Protein AF-A0AA41QE76-F1 (afdb_monomer_lite)

Sequence (318 aa):
MASESDVLPNVSSLPAWLVPSVYLNWTDDWLRESVAIATRSPEHRLPGGPDGPQRGDVVVTVVAAEPGIVAAVELMGASQGEAWVSDELFGPDRPVVWDTLFSGAAAYSRSSGWLPQEHARLVLDGIANQFKHGASGTIEPGECEESALSPNLHALRLLSHRLIAGWDLRREERCATCERFVDVSTLRVHDDGARRAALEGITERNLQQLISDTYLVCDPCHELLHPHAVAAQRARMRPQCPACGARGNTKRIVWGMNVGDVPLEPDVVYGGFDVPVPTPEWYCPECHANFATGAVASRALGDRPADLGAEAAWSAEL

Foldseek 3Di:
DDDDDPPDDQLVPDPLVLQAWEWEAEDPPQLQCLLCQLAVHPSNAADDDDQGDDQQHWYFYWGFDPQTKGAFIWGFHDDDPRGTDTDTSDHLQAIEGQCQLDPPSCVCPPHTGIDDSVVSVSNSVSVSVCVVPGYWDKDQQDAQPPDAGGSRLLSLQSRNVCVPPVDGDHCWAQAPPPRDTDGSSPWGKDFQCRVVCVVVVHRIDGSVNSNLRMFTAGPVPRHTRDAHPPLQVVLQPDDQDPPPRDGSQKAFEAEQDDPPPDPDDPRHDYDYNDADPVGFGIAHPVPRDGHHDDDDDDDDPDDDDPDPDDDDDDDDDD

Secondary structure (DSSP, 8-state):
-PPPP--PPPGGGS-TT-PPPEEEEE-S-HHHHHHHHHTT-TT-----STTS--TT-EEEEEESSSSPEEEEEEEEEEEETTEEEEEEEE-TTS-EEGGGSSTTGGGGTT--EEPPHHHHHHHHHHHHHHHHH----EE----TTTSPPPHHHHHHHHHTHHHHHSSPPPSEEEPTTT--EEEGGG-EEEETTHHHHHHHT---EEHHHHHHHEEEE-TTT--BSS--SHHHHHHHTSPPPTTT---S--EEEE-S--TTSS---TTEEE--SS--SSPP-EE-TTT--EE----------PPPPP------------

Radius of gyration: 29.04 Å; chains: 1; bounding box: 97×72×78 Å

Structure (mmCIF, N/CA/C/O backbone):
data_AF-A0AA41QE76-F1
#
_entry.id   AF-A0AA41QE76-F1
#
loop_
_atom_site.group_PDB
_atom_site.id
_atom_site.type_symbol
_atom_site.label_atom_id
_atom_site.label_alt_id
_atom_site.label_comp_id
_atom_site.label_asym_id
_atom_site.label_entity_id
_atom_site.label_seq_id
_atom_site.pdbx_PDB_ins_code
_atom_site.Cartn_x
_atom_site.Cartn_y
_atom_site.Cartn_z
_atom_site.occupancy
_atom_site.B_iso_or_equiv
_atom_site.auth_seq_id
_atom_site.auth_comp_id
_atom_site.auth_asym_id
_atom_site.auth_atom_id
_atom_site.pdbx_PDB_model_num
ATOM 1 N N . MET A 1 1 ? 14.104 -40.176 -3.796 1.00 32.31 1 MET A N 1
ATOM 2 C CA . MET A 1 1 ? 14.897 -39.242 -4.618 1.00 32.31 1 MET A CA 1
ATOM 3 C C . MET A 1 1 ? 13.975 -38.087 -4.953 1.00 32.31 1 MET A C 1
ATOM 5 O O . MET A 1 1 ? 13.103 -38.256 -5.790 1.00 32.31 1 MET A O 1
ATOM 9 N N . ALA A 1 2 ? 14.056 -37.010 -4.174 1.00 28.02 2 ALA A N 1
ATOM 10 C CA . ALA A 1 2 ? 13.274 -35.795 -4.384 1.00 28.02 2 ALA A CA 1
ATOM 11 C C . ALA A 1 2 ? 14.116 -34.847 -5.245 1.00 28.02 2 ALA A C 1
ATOM 13 O O . ALA A 1 2 ? 15.305 -34.691 -4.970 1.00 28.02 2 ALA A O 1
ATOM 14 N N . SER A 1 3 ? 13.523 -34.308 -6.3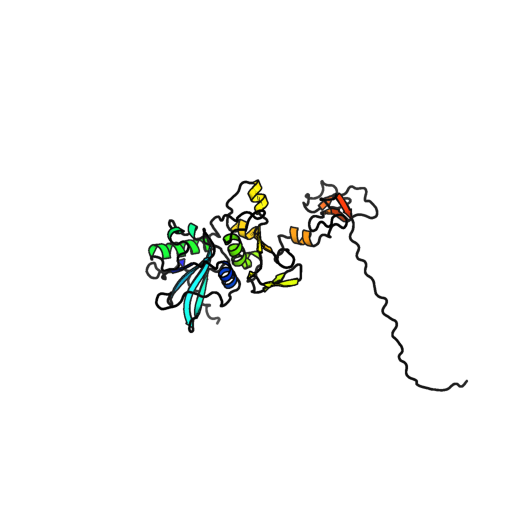09 1.00 36.88 3 SER A N 1
ATOM 15 C CA . SER A 1 3 ? 14.163 -33.352 -7.211 1.00 36.88 3 SER A CA 1
ATOM 16 C C . SER A 1 3 ? 14.397 -32.035 -6.484 1.00 36.88 3 SER A C 1
ATOM 18 O O . SER A 1 3 ? 13.476 -31.511 -5.855 1.00 36.88 3 SER A O 1
ATOM 20 N N . GLU A 1 4 ? 15.626 -31.532 -6.579 1.00 33.25 4 GLU A N 1
ATOM 21 C CA . GLU A 1 4 ? 16.010 -30.188 -6.165 1.00 33.25 4 GLU A CA 1
ATOM 22 C C . GLU A 1 4 ? 15.038 -29.177 -6.774 1.00 33.25 4 GLU A C 1
ATOM 24 O O . GLU A 1 4 ? 14.875 -29.079 -7.987 1.00 33.25 4 GLU A O 1
ATOM 29 N N . SER A 1 5 ? 14.331 -28.495 -5.884 1.00 37.03 5 SER A N 1
ATOM 30 C CA . SER A 1 5 ? 13.498 -27.340 -6.161 1.00 37.03 5 SER A CA 1
ATOM 31 C C . SER A 1 5 ? 14.320 -26.258 -6.854 1.00 37.03 5 SER A C 1
ATOM 33 O O . SER A 1 5 ? 15.384 -25.898 -6.346 1.00 37.03 5 SER A O 1
ATOM 35 N N . ASP A 1 6 ? 13.780 -25.724 -7.950 1.00 36.44 6 ASP A N 1
ATOM 36 C CA . ASP A 1 6 ? 14.155 -24.456 -8.574 1.00 36.44 6 ASP A CA 1
ATOM 37 C C . ASP A 1 6 ? 14.201 -23.341 -7.518 1.00 36.44 6 ASP A C 1
ATOM 39 O O . ASP A 1 6 ? 13.208 -22.683 -7.213 1.00 36.44 6 ASP A O 1
ATOM 43 N N . VAL A 1 7 ? 15.369 -23.151 -6.908 1.00 38.97 7 VAL A N 1
ATOM 44 C CA . VAL A 1 7 ? 15.684 -21.959 -6.126 1.00 38.97 7 VAL A CA 1
ATOM 45 C C . VAL A 1 7 ? 16.318 -20.990 -7.110 1.00 38.97 7 VAL A C 1
ATOM 47 O O . VAL A 1 7 ? 17.490 -21.130 -7.462 1.00 38.97 7 VAL A O 1
ATOM 50 N N . LEU A 1 8 ? 15.526 -20.032 -7.592 1.00 43.22 8 LEU A N 1
ATOM 51 C CA . LEU A 1 8 ? 16.036 -18.932 -8.406 1.00 43.22 8 LEU A CA 1
ATOM 52 C C . LEU A 1 8 ? 17.167 -18.212 -7.642 1.00 43.22 8 LEU A C 1
ATOM 54 O O . LEU A 1 8 ? 17.063 -18.016 -6.424 1.00 43.22 8 LEU A O 1
ATOM 58 N N . PRO A 1 9 ? 18.270 -17.837 -8.315 1.00 39.88 9 PRO A N 1
ATOM 59 C CA . PRO A 1 9 ? 19.395 -17.195 -7.654 1.00 39.88 9 PRO A CA 1
ATOM 60 C C . PRO A 1 9 ? 18.989 -15.834 -7.078 1.00 39.88 9 PRO A C 1
ATOM 62 O O . PRO A 1 9 ? 18.280 -15.050 -7.703 1.00 39.88 9 PRO A O 1
ATOM 65 N N . ASN A 1 10 ? 19.487 -15.540 -5.877 1.00 43.78 10 ASN A N 1
ATOM 66 C CA . ASN A 1 10 ? 19.341 -14.243 -5.221 1.00 43.78 10 ASN A CA 1
ATOM 67 C C . ASN A 1 10 ? 19.890 -13.134 -6.145 1.00 43.78 10 ASN A C 1
ATOM 69 O O . ASN A 1 10 ? 21.028 -13.242 -6.599 1.00 43.78 10 ASN A O 1
ATOM 73 N N . VAL A 1 11 ? 19.119 -12.070 -6.406 1.00 47.09 11 VAL A N 1
ATOM 74 C CA . VAL A 1 11 ? 19.470 -10.955 -7.320 1.00 47.09 11 VAL A CA 1
ATOM 75 C C . VAL A 1 11 ? 20.848 -10.345 -7.008 1.00 47.09 11 VAL A C 1
ATOM 77 O O . VAL A 1 11 ? 21.570 -9.932 -7.911 1.00 47.09 11 VAL A O 1
ATOM 80 N N . SER A 1 12 ? 21.289 -10.413 -5.747 1.00 45.62 12 SER A N 1
ATOM 81 C CA . SER A 1 12 ? 22.632 -9.994 -5.308 1.00 45.62 12 SER A CA 1
ATOM 82 C C . SER A 1 12 ? 23.803 -10.874 -5.797 1.00 45.62 12 SER A C 1
ATOM 84 O O . SER A 1 12 ? 24.959 -10.565 -5.511 1.00 45.62 12 SER A O 1
ATOM 86 N N . SER A 1 13 ? 23.532 -11.967 -6.523 1.00 45.09 13 SER A N 1
ATOM 87 C CA . SER A 1 13 ? 24.528 -12.930 -7.027 1.00 45.09 13 SER A CA 1
ATOM 88 C C . SER A 1 13 ? 24.763 -12.877 -8.542 1.00 45.09 13 SER A C 1
ATOM 90 O O . SER A 1 13 ? 25.580 -13.642 -9.059 1.00 45.09 13 SER A O 1
ATOM 92 N N . LEU A 1 14 ? 24.101 -11.964 -9.264 1.00 46.16 14 LEU A N 1
ATOM 93 C CA . LEU A 1 14 ? 24.318 -11.800 -10.702 1.00 46.16 14 LEU A CA 1
ATOM 94 C C . LEU A 1 14 ? 25.676 -11.119 -10.978 1.00 46.16 14 LEU A C 1
ATOM 96 O O . LEU A 1 14 ? 25.992 -10.093 -10.367 1.00 46.16 14 LEU A O 1
ATOM 100 N N . PRO A 1 15 ? 26.512 -11.657 -11.891 1.00 42.06 15 PRO A N 1
ATOM 101 C CA . PRO A 1 15 ? 27.754 -11.005 -12.297 1.00 42.06 15 PRO A CA 1
ATOM 102 C C . PRO A 1 15 ? 27.491 -9.589 -12.827 1.00 42.06 15 PRO A C 1
ATOM 104 O O . PRO A 1 15 ? 26.515 -9.359 -13.530 1.00 42.06 15 PRO A O 1
ATOM 107 N N . ALA A 1 16 ? 28.405 -8.648 -12.578 1.00 42.66 16 ALA A N 1
ATOM 108 C CA . ALA A 1 16 ? 28.254 -7.232 -12.947 1.00 42.66 16 ALA A CA 1
ATOM 109 C C . ALA A 1 16 ? 28.055 -6.940 -14.457 1.00 42.66 16 ALA A C 1
ATOM 111 O O . ALA A 1 16 ? 27.725 -5.814 -14.812 1.00 42.66 16 ALA A O 1
ATOM 112 N N . TRP A 1 17 ? 28.262 -7.923 -15.340 1.00 47.34 17 TRP A N 1
ATOM 113 C CA . TRP A 1 17 ? 28.027 -7.840 -16.791 1.00 47.34 17 TRP A CA 1
ATOM 114 C C . TRP A 1 17 ? 26.715 -8.513 -17.242 1.00 47.34 17 TRP A C 1
ATOM 116 O O . TRP A 1 17 ? 26.402 -8.510 -18.427 1.00 47.34 17 TRP A O 1
ATOM 126 N N . LEU A 1 18 ? 25.955 -9.075 -16.298 1.00 56.00 18 LEU A N 1
ATOM 127 C CA . LEU A 1 18 ? 24.679 -9.775 -16.477 1.00 56.00 18 LEU A CA 1
ATOM 128 C C . LEU A 1 18 ? 23.583 -9.076 -15.650 1.00 56.00 18 LEU A C 1
ATOM 130 O O . LEU A 1 18 ? 22.703 -9.720 -15.084 1.00 56.00 18 LEU A O 1
ATOM 134 N N . VAL A 1 19 ? 23.688 -7.749 -15.520 1.00 58.38 19 VAL A N 1
ATOM 135 C CA . VAL A 1 19 ? 22.657 -6.933 -14.872 1.00 58.38 19 VAL A CA 1
ATOM 136 C C . VAL A 1 19 ? 21.467 -6.884 -15.829 1.00 58.38 19 VAL A C 1
ATOM 138 O O . VAL A 1 19 ? 21.648 -6.404 -16.951 1.00 58.38 19 VAL A O 1
ATOM 141 N N . PRO A 1 20 ? 20.287 -7.387 -15.436 1.00 71.06 20 PRO A N 1
ATOM 142 C CA . PRO A 1 20 ? 19.105 -7.277 -16.272 1.00 71.06 20 PRO A CA 1
ATOM 143 C C . PRO A 1 20 ? 18.775 -5.798 -16.490 1.00 71.06 20 PRO A C 1
ATOM 145 O O . PRO A 1 20 ? 18.939 -4.975 -15.583 1.00 71.06 20 PRO A O 1
ATOM 148 N N . SER A 1 21 ? 18.337 -5.451 -17.699 1.00 87.50 21 SER A N 1
ATOM 149 C CA . SER A 1 21 ? 17.860 -4.100 -17.983 1.00 87.50 21 SER A CA 1
ATOM 150 C C . SER A 1 21 ? 16.638 -3.839 -17.106 1.00 87.50 21 SER A C 1
ATOM 152 O O . SER A 1 21 ? 15.763 -4.699 -16.996 1.00 87.50 21 SER A O 1
ATOM 154 N N . VAL A 1 22 ? 16.575 -2.672 -16.464 1.00 90.69 22 VAL A N 1
ATOM 155 C CA . VAL A 1 22 ? 15.441 -2.314 -15.606 1.00 90.69 22 VAL A CA 1
ATOM 156 C C . VAL A 1 22 ? 14.530 -1.355 -16.352 1.00 90.69 22 VAL A C 1
ATOM 158 O O . VAL A 1 22 ? 14.944 -0.255 -16.727 1.00 90.69 22 VAL A O 1
ATOM 161 N N . TYR A 1 23 ? 13.284 -1.772 -16.535 1.00 92.62 23 TYR A N 1
ATOM 162 C CA . TYR A 1 23 ? 12.203 -0.925 -17.004 1.00 92.62 23 TYR A CA 1
ATOM 163 C C . TYR A 1 23 ? 11.403 -0.418 -15.804 1.00 92.62 23 TYR A C 1
ATOM 165 O O . TYR A 1 23 ? 10.866 -1.198 -15.016 1.00 92.62 23 TYR A O 1
ATOM 173 N N . LEU A 1 24 ? 11.313 0.900 -15.670 1.00 92.19 24 LEU A N 1
ATOM 174 C CA . LEU A 1 24 ? 10.452 1.549 -14.694 1.00 92.19 24 LEU A CA 1
ATOM 175 C C . LEU A 1 24 ? 9.032 1.625 -15.257 1.00 92.19 24 LEU A C 1
ATOM 177 O O . LEU A 1 24 ? 8.813 2.230 -16.306 1.00 92.19 24 LEU A O 1
ATOM 181 N N . ASN A 1 25 ? 8.077 1.019 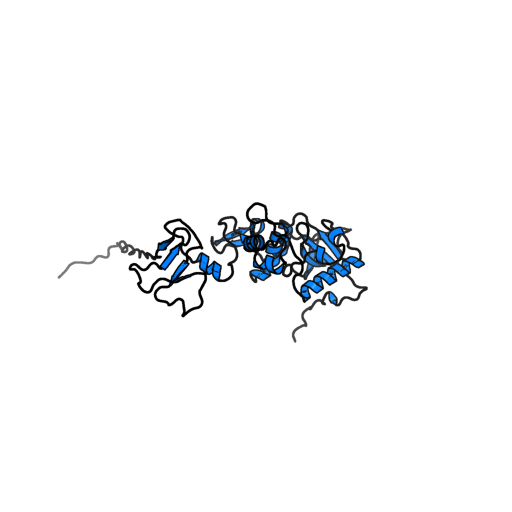-14.558 1.00 92.06 25 ASN A N 1
ATOM 182 C CA . ASN A 1 25 ? 6.653 1.113 -14.852 1.00 92.06 25 ASN A CA 1
ATOM 183 C C . ASN A 1 25 ? 5.983 1.996 -13.792 1.00 92.06 25 ASN A C 1
ATOM 185 O O . ASN A 1 25 ? 5.586 1.517 -12.730 1.00 92.06 25 ASN A O 1
ATOM 189 N N . TRP A 1 26 ? 5.900 3.298 -14.057 1.00 91.31 26 TRP A N 1
ATOM 190 C CA . TRP A 1 26 ? 5.195 4.236 -13.190 1.00 91.31 26 TRP A CA 1
ATOM 191 C C . TRP A 1 26 ? 3.727 4.325 -13.596 1.00 91.31 26 TRP A C 1
ATOM 193 O O . TRP A 1 26 ? 3.413 4.583 -14.759 1.00 91.31 26 TRP A O 1
ATOM 203 N N . THR A 1 27 ? 2.822 4.152 -12.636 1.00 88.94 27 THR A N 1
ATOM 204 C CA . THR A 1 27 ? 1.379 4.272 -12.876 1.00 88.94 27 THR A CA 1
ATOM 205 C C . THR A 1 27 ? 0.771 5.443 -12.114 1.00 88.94 27 THR A C 1
ATOM 207 O O . THR A 1 27 ? 1.018 5.633 -10.922 1.00 88.94 27 THR A O 1
ATOM 210 N N . ASP A 1 28 ? -0.072 6.208 -12.806 1.00 84.38 28 ASP A N 1
ATOM 211 C CA . ASP A 1 28 ? -0.902 7.244 -12.186 1.00 84.38 28 ASP A CA 1
ATOM 212 C C . ASP A 1 28 ? -2.183 6.652 -11.567 1.00 84.38 28 ASP A C 1
ATOM 214 O O . ASP A 1 28 ? -2.723 7.198 -10.602 1.00 84.38 28 ASP A O 1
ATOM 218 N N . ASP A 1 29 ? -2.654 5.503 -12.074 1.00 90.19 29 ASP A N 1
ATOM 219 C CA . ASP A 1 29 ? -3.797 4.761 -11.522 1.00 90.19 29 ASP A CA 1
ATOM 220 C C . ASP A 1 29 ? -3.332 3.854 -10.375 1.00 90.19 29 ASP A C 1
ATOM 222 O O . ASP A 1 29 ? -3.371 2.621 -10.425 1.00 90.19 29 ASP A O 1
ATOM 226 N N . TRP A 1 30 ? -2.827 4.506 -9.329 1.00 90.25 30 TRP A N 1
ATOM 227 C CA . TRP A 1 30 ? -2.215 3.843 -8.185 1.00 90.25 30 TRP A CA 1
ATOM 228 C C . TRP A 1 30 ? -3.173 2.881 -7.486 1.00 90.25 30 TRP A C 1
ATOM 230 O O . TRP A 1 30 ? -2.727 1.848 -6.992 1.00 90.25 30 TRP A O 1
ATOM 240 N N . LEU A 1 31 ? -4.471 3.200 -7.430 1.00 91.50 31 LEU A N 1
ATOM 241 C CA . LEU A 1 31 ? -5.452 2.391 -6.709 1.00 91.50 31 LEU A CA 1
ATOM 242 C C . LEU A 1 31 ? -5.701 1.089 -7.453 1.00 91.50 31 LEU A C 1
ATOM 244 O O . LEU A 1 31 ? -5.581 0.017 -6.861 1.00 91.50 31 LEU A O 1
ATOM 248 N N . ARG A 1 32 ? -6.002 1.173 -8.753 1.00 91.94 32 ARG A N 1
ATOM 249 C CA . ARG A 1 32 ? -6.218 -0.015 -9.574 1.00 91.94 32 ARG A CA 1
ATOM 250 C C . ARG A 1 32 ? -4.991 -0.911 -9.570 1.00 91.94 32 ARG A C 1
ATOM 252 O O . ARG A 1 32 ? -5.136 -2.115 -9.381 1.00 91.94 32 ARG A O 1
ATOM 259 N N . GLU A 1 33 ? -3.806 -0.329 -9.729 1.00 91.62 33 GLU A N 1
ATOM 260 C CA . GLU A 1 33 ? -2.572 -1.104 -9.779 1.00 91.62 33 GLU A CA 1
ATOM 261 C C . GLU A 1 33 ? -2.242 -1.743 -8.428 1.00 91.62 33 GLU A C 1
ATOM 263 O O . GLU A 1 33 ? -1.944 -2.933 -8.369 1.00 91.62 33 GLU A O 1
ATOM 268 N N . SER A 1 34 ? -2.378 -0.997 -7.324 1.00 91.38 34 SER A N 1
ATOM 269 C CA . SER A 1 34 ? -2.150 -1.535 -5.976 1.00 91.38 34 SER A CA 1
ATOM 270 C C . SER A 1 34 ? -3.108 -2.681 -5.667 1.00 91.38 34 SER A C 1
ATOM 272 O O . SER A 1 34 ? -2.688 -3.700 -5.127 1.00 91.38 34 SER A O 1
ATOM 274 N N . VAL A 1 35 ? -4.388 -2.546 -6.037 1.00 91.56 35 VAL A N 1
ATOM 275 C CA . VAL A 1 35 ? -5.377 -3.624 -5.897 1.00 91.56 35 VAL A CA 1
ATOM 276 C C . VAL A 1 35 ? -5.007 -4.806 -6.783 1.00 91.56 35 VAL A C 1
ATOM 278 O O . VAL A 1 35 ? -5.057 -5.945 -6.323 1.00 91.56 35 VAL A O 1
ATOM 281 N N . ALA A 1 36 ? -4.631 -4.575 -8.040 1.00 90.81 36 ALA A N 1
ATOM 282 C CA . ALA A 1 36 ? -4.303 -5.651 -8.961 1.00 90.81 36 ALA A CA 1
ATOM 283 C C . ALA A 1 36 ? -3.086 -6.458 -8.491 1.00 90.81 36 ALA A C 1
ATOM 285 O O . ALA A 1 36 ? -3.163 -7.684 -8.449 1.00 90.81 36 ALA A O 1
ATOM 286 N N . ILE A 1 37 ? -2.027 -5.783 -8.041 1.00 89.50 37 ILE A N 1
ATOM 287 C CA . ILE A 1 37 ? -0.826 -6.411 -7.480 1.00 89.50 37 ILE A CA 1
ATOM 288 C C . ILE A 1 37 ? -1.159 -7.139 -6.171 1.00 89.50 37 ILE A C 1
ATOM 290 O O . ILE A 1 37 ? -0.911 -8.338 -6.053 1.00 89.50 37 ILE A O 1
ATOM 294 N N . ALA A 1 38 ? -1.799 -6.463 -5.208 1.00 88.69 38 ALA A N 1
ATOM 295 C CA . ALA A 1 38 ? -2.110 -7.051 -3.901 1.00 88.69 38 ALA A CA 1
ATOM 296 C C . ALA A 1 38 ? -3.053 -8.264 -3.992 1.00 88.69 38 ALA A C 1
ATOM 298 O O . ALA A 1 38 ? -2.975 -9.170 -3.162 1.00 88.69 38 ALA A O 1
ATOM 299 N N . THR A 1 39 ? -3.928 -8.294 -5.004 1.00 88.00 39 THR A N 1
ATOM 300 C CA . THR A 1 39 ? -4.862 -9.405 -5.260 1.00 88.00 39 THR A CA 1
ATOM 301 C C . THR A 1 39 ? -4.354 -10.426 -6.276 1.00 88.00 39 THR A C 1
ATOM 303 O O . THR A 1 39 ? -5.068 -11.387 -6.568 1.00 88.00 39 THR A O 1
ATOM 306 N N . ARG A 1 40 ? -3.138 -10.240 -6.814 1.00 84.69 40 ARG A N 1
ATOM 307 C CA . ARG A 1 40 ? -2.548 -11.071 -7.881 1.00 84.69 40 ARG A CA 1
ATOM 308 C C . ARG A 1 40 ? -3.491 -11.229 -9.081 1.00 84.69 40 ARG A C 1
ATOM 310 O O . ARG A 1 40 ? -3.653 -12.310 -9.646 1.00 84.69 40 ARG A O 1
ATOM 317 N N . SER A 1 41 ? -4.176 -10.141 -9.420 1.00 84.00 41 SER A N 1
ATOM 318 C CA . SER A 1 41 ? -5.175 -10.083 -10.480 1.00 84.00 41 SER A CA 1
ATOM 319 C C . SER A 1 41 ? -4.511 -9.933 -11.853 1.00 84.00 41 SER A C 1
ATOM 321 O O . SER A 1 41 ? -3.567 -9.155 -11.985 1.00 84.00 41 SER A O 1
ATOM 323 N N . PRO A 1 42 ? -5.059 -10.554 -12.917 1.00 80.06 42 PRO A N 1
ATOM 324 C CA . PRO A 1 42 ? -4.596 -10.357 -14.298 1.00 80.06 42 PRO A CA 1
ATOM 325 C C . PRO A 1 42 ? -4.830 -8.932 -14.835 1.00 80.06 42 PRO A C 1
ATOM 327 O O . PRO A 1 42 ? -4.502 -8.624 -15.981 1.00 80.06 42 PRO A O 1
ATOM 330 N N . GLU A 1 43 ? -5.457 -8.059 -14.046 1.00 84.06 43 GLU A N 1
ATOM 331 C CA . GLU A 1 43 ? -5.544 -6.632 -14.348 1.00 84.06 43 GLU A CA 1
ATOM 332 C C . GLU A 1 43 ? -4.210 -5.906 -14.197 1.00 84.06 43 GLU A C 1
ATOM 334 O O . GLU A 1 43 ? -4.055 -4.858 -14.823 1.00 84.06 43 GLU A O 1
ATOM 339 N N . HIS A 1 44 ? -3.273 -6.460 -13.418 1.00 87.06 44 HIS A N 1
ATOM 340 C CA . HIS A 1 44 ? -1.901 -5.982 -13.382 1.00 87.06 44 HIS A CA 1
ATOM 341 C C . HIS A 1 44 ? -1.272 -6.328 -14.728 1.00 87.06 44 HIS A C 1
ATOM 343 O O . HIS A 1 44 ? -1.077 -7.499 -15.064 1.00 87.06 44 HIS A O 1
ATOM 349 N N . ARG A 1 45 ? -1.057 -5.305 -15.554 1.00 79.00 45 ARG A N 1
ATOM 350 C CA . ARG A 1 45 ? -0.556 -5.478 -16.914 1.00 79.00 45 ARG A CA 1
ATOM 351 C C . ARG A 1 45 ? 0.815 -4.858 -17.019 1.00 79.00 45 ARG A C 1
ATOM 353 O O . ARG A 1 45 ? 0.959 -3.640 -17.012 1.00 79.00 45 ARG A O 1
ATOM 360 N N . LEU A 1 46 ? 1.801 -5.723 -17.193 1.00 83.12 46 LEU A N 1
ATOM 361 C CA . LEU A 1 46 ? 3.154 -5.308 -17.504 1.00 83.12 46 LEU A CA 1
ATOM 362 C C . LEU A 1 46 ? 3.208 -4.650 -18.890 1.00 83.12 46 LEU A C 1
ATOM 364 O O . LEU A 1 46 ? 2.481 -5.069 -19.800 1.00 83.12 46 LEU A O 1
ATOM 368 N N . PRO A 1 47 ? 4.062 -3.630 -19.067 1.00 81.19 47 PRO A N 1
ATOM 369 C CA . PRO A 1 47 ? 4.208 -2.954 -20.343 1.00 81.19 47 PRO A CA 1
ATOM 370 C C . PRO A 1 47 ? 4.630 -3.945 -21.436 1.00 81.19 47 PRO A C 1
ATOM 372 O O . PRO A 1 47 ? 5.424 -4.862 -21.222 1.00 81.19 47 PRO A O 1
ATOM 375 N N . GLY A 1 48 ? 4.068 -3.761 -22.628 1.00 74.38 48 GLY A N 1
ATOM 376 C CA . GLY A 1 48 ? 4.337 -4.587 -23.802 1.00 74.38 48 GLY A CA 1
ATOM 377 C C . GLY A 1 48 ? 4.596 -3.738 -25.042 1.00 74.38 48 GLY A C 1
ATOM 378 O O . GLY A 1 48 ? 4.520 -2.511 -25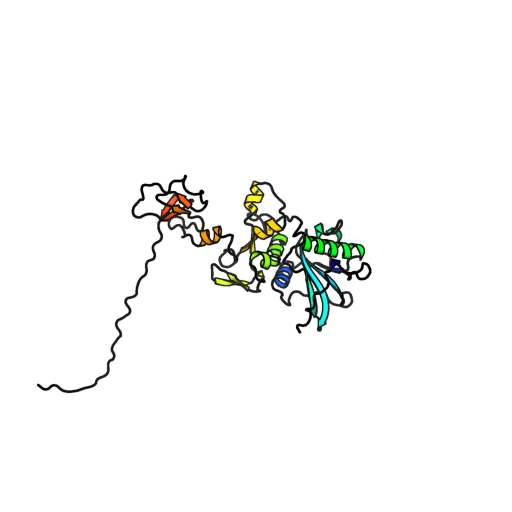.003 1.00 74.38 48 GLY A O 1
ATOM 379 N N . GLY A 1 49 ? 4.884 -4.403 -26.160 1.00 76.06 49 GLY A N 1
ATOM 380 C CA . GLY A 1 49 ? 5.163 -3.753 -27.441 1.00 76.06 49 GLY A CA 1
ATOM 381 C C . GLY A 1 49 ? 6.645 -3.780 -27.837 1.00 76.06 49 GLY A C 1
ATOM 382 O O . GLY A 1 49 ? 7.472 -4.317 -27.103 1.00 76.06 49 GLY A O 1
ATOM 383 N N . PRO A 1 50 ? 6.982 -3.239 -29.021 1.00 73.44 50 PRO A N 1
ATOM 384 C CA . PRO A 1 50 ? 8.316 -3.364 -29.617 1.00 73.44 50 PRO A CA 1
ATOM 385 C C . PRO A 1 50 ? 9.426 -2.665 -28.817 1.00 73.44 50 PRO A C 1
ATOM 387 O O . PRO A 1 50 ? 10.557 -3.141 -28.830 1.00 73.44 50 PRO A O 1
ATOM 390 N N . ASP A 1 51 ? 9.089 -1.591 -28.098 1.00 78.19 51 ASP A N 1
ATOM 391 C CA . ASP A 1 51 ? 10.021 -0.818 -27.261 1.00 78.19 51 ASP A CA 1
ATOM 392 C C . ASP A 1 51 ? 9.889 -1.148 -25.757 1.00 78.19 51 ASP A C 1
ATOM 394 O O . ASP A 1 51 ? 10.518 -0.508 -24.908 1.00 78.19 51 ASP A O 1
ATOM 398 N N . GLY A 1 52 ? 9.033 -2.121 -25.425 1.00 82.06 52 GLY A N 1
ATOM 399 C CA . GLY A 1 52 ? 8.773 -2.563 -24.059 1.00 82.06 52 GLY A CA 1
ATOM 400 C C . GLY A 1 52 ? 9.802 -3.578 -23.545 1.00 82.06 52 GLY A C 1
ATOM 401 O O . GLY A 1 52 ? 10.709 -3.976 -24.282 1.00 82.06 52 GLY A O 1
ATOM 402 N N . PRO A 1 53 ? 9.655 -4.015 -22.282 1.00 85.75 53 PRO A N 1
ATOM 403 C CA . PRO A 1 53 ? 10.496 -5.049 -21.688 1.00 85.75 53 PRO A CA 1
ATOM 404 C C . PRO A 1 53 ? 10.551 -6.317 -22.539 1.00 85.75 53 PRO A C 1
ATOM 406 O O . PRO A 1 53 ? 9.558 -6.689 -23.162 1.00 85.75 53 PRO A O 1
ATOM 409 N N . GLN A 1 54 ? 11.691 -7.001 -22.542 1.00 83.75 54 GLN A N 1
ATOM 410 C CA . GLN A 1 54 ? 11.871 -8.302 -23.173 1.00 83.75 54 GLN A CA 1
ATOM 411 C C . GLN A 1 54 ? 12.125 -9.381 -22.121 1.00 83.75 54 GLN A C 1
ATOM 413 O O . GLN A 1 54 ? 12.324 -9.117 -20.938 1.00 83.75 54 GLN A O 1
ATOM 418 N N . ARG A 1 55 ? 12.123 -10.642 -22.561 1.00 82.75 55 ARG A N 1
ATOM 419 C CA . ARG A 1 55 ? 12.465 -11.771 -21.696 1.00 82.75 55 ARG A CA 1
ATOM 420 C C . ARG A 1 55 ? 13.854 -11.570 -21.080 1.00 82.75 55 ARG A C 1
ATOM 422 O O . ARG A 1 55 ? 14.830 -11.411 -21.807 1.00 82.75 55 ARG A O 1
ATOM 429 N N . GLY A 1 56 ? 13.936 -11.702 -19.761 1.00 78.69 56 GLY A N 1
ATOM 430 C CA . GLY A 1 56 ? 15.156 -11.526 -18.973 1.00 78.69 56 GLY A CA 1
ATOM 431 C C . GLY A 1 56 ? 15.356 -10.112 -18.427 1.00 78.69 56 GLY A C 1
ATOM 432 O O . GLY A 1 56 ? 16.241 -9.931 -17.593 1.00 78.69 56 GLY A O 1
ATOM 433 N N . ASP A 1 57 ? 14.541 -9.141 -18.842 1.00 86.81 57 ASP A N 1
ATOM 434 C CA . ASP A 1 57 ? 14.533 -7.811 -18.238 1.00 86.81 57 ASP A CA 1
ATOM 435 C C . ASP A 1 57 ? 13.772 -7.818 -16.909 1.00 86.81 57 ASP A C 1
ATOM 437 O O . ASP A 1 57 ? 13.006 -8.737 -16.612 1.00 86.81 57 ASP A O 1
ATOM 441 N N . VAL A 1 58 ? 13.993 -6.789 -16.096 1.00 88.62 58 VAL A N 1
ATOM 442 C CA . VAL A 1 58 ? 13.278 -6.585 -14.836 1.00 88.62 58 VAL A CA 1
ATOM 443 C C . VAL A 1 58 ? 12.347 -5.394 -14.974 1.00 88.62 58 VAL A C 1
ATOM 445 O O . VAL A 1 58 ? 12.769 -4.315 -15.388 1.00 88.62 58 VAL A O 1
ATOM 448 N N . VAL A 1 59 ? 11.089 -5.572 -14.585 1.00 91.12 59 VAL A N 1
ATOM 449 C CA . VAL A 1 59 ? 10.134 -4.472 -14.450 1.00 91.12 59 VAL A CA 1
ATOM 450 C C . VAL A 1 59 ? 10.004 -4.112 -12.981 1.00 91.12 59 VAL A C 1
ATOM 452 O O . VAL A 1 59 ? 9.778 -4.973 -12.134 1.00 91.12 59 VAL A O 1
ATOM 455 N N . VAL A 1 60 ? 10.158 -2.825 -12.683 1.00 91.19 60 VAL A N 1
ATOM 456 C CA . VAL A 1 60 ? 9.883 -2.258 -11.363 1.00 91.19 60 VAL A CA 1
ATOM 457 C C . VAL A 1 60 ? 8.627 -1.413 -11.485 1.00 91.19 60 VAL A C 1
ATOM 459 O O . VAL A 1 60 ? 8.651 -0.356 -12.117 1.00 91.19 60 VAL A O 1
ATOM 462 N N . THR A 1 61 ? 7.532 -1.882 -10.892 1.00 92.31 61 THR A N 1
ATOM 463 C CA . THR A 1 61 ? 6.267 -1.147 -10.873 1.00 92.31 61 THR A CA 1
ATOM 464 C C . THR A 1 61 ? 6.225 -0.237 -9.655 1.00 92.31 61 THR A C 1
ATOM 466 O O . THR A 1 61 ? 6.325 -0.699 -8.515 1.00 92.31 61 THR A O 1
ATOM 469 N N . VAL A 1 62 ? 6.074 1.064 -9.898 1.00 91.75 62 VAL A N 1
ATOM 470 C CA . VAL A 1 62 ? 5.980 2.097 -8.863 1.00 91.75 62 VAL A CA 1
ATOM 471 C C . VAL A 1 62 ? 4.592 2.716 -8.912 1.00 91.75 62 VAL A C 1
ATOM 473 O O . VAL A 1 62 ? 4.126 3.154 -9.965 1.00 91.75 62 VAL A O 1
ATOM 476 N N . VAL A 1 63 ? 3.927 2.729 -7.761 1.00 90.94 63 VAL A N 1
ATOM 477 C CA . VAL A 1 63 ? 2.578 3.266 -7.588 1.00 90.94 63 VAL A CA 1
ATOM 478 C C . VAL A 1 63 ? 2.600 4.530 -6.737 1.00 90.94 63 VAL A C 1
ATOM 480 O O . VAL A 1 63 ? 3.515 4.757 -5.939 1.00 90.94 63 VAL A O 1
ATOM 483 N N . ALA A 1 64 ? 1.500 5.270 -6.845 1.00 76.38 64 ALA A N 1
ATOM 484 C CA . ALA A 1 64 ? 1.138 6.405 -6.006 1.00 76.38 64 ALA A CA 1
ATOM 485 C C . ALA A 1 64 ? 1.962 7.684 -6.264 1.00 76.38 64 ALA A C 1
ATOM 487 O O . ALA A 1 64 ? 2.693 7.799 -7.249 1.00 76.38 64 ALA A O 1
ATOM 488 N N . ALA A 1 65 ? 1.698 8.707 -5.451 1.00 70.31 65 ALA A N 1
ATOM 489 C CA . ALA A 1 65 ? 2.241 10.053 -5.598 1.00 70.31 65 ALA A CA 1
ATOM 490 C C . ALA A 1 65 ? 3.655 10.155 -4.999 1.00 70.31 65 ALA A C 1
ATOM 492 O O . ALA A 1 65 ? 4.206 9.180 -4.505 1.00 70.31 65 ALA A O 1
ATOM 493 N N . GLU A 1 66 ? 4.261 11.342 -5.035 1.00 75.62 66 GLU A N 1
ATOM 494 C CA . GLU A 1 66 ? 5.595 11.562 -4.466 1.00 75.62 66 GLU A CA 1
ATOM 495 C C . GLU A 1 66 ? 5.546 11.528 -2.923 1.00 75.62 66 GLU A C 1
ATOM 497 O O . GLU A 1 66 ? 4.728 12.244 -2.342 1.00 75.62 66 GLU A O 1
ATOM 502 N N . PRO A 1 67 ? 6.387 10.714 -2.250 1.00 83.94 67 PRO A N 1
ATOM 503 C CA . PRO A 1 67 ? 7.385 9.804 -2.824 1.00 83.94 67 PRO A CA 1
ATOM 504 C C . PRO A 1 67 ? 6.771 8.470 -3.299 1.00 83.94 67 PRO A C 1
ATOM 506 O O . PRO A 1 67 ? 5.958 7.874 -2.595 1.00 83.94 67 PRO A O 1
ATOM 509 N N . GLY A 1 68 ? 7.169 7.970 -4.475 1.00 87.94 68 GLY A N 1
ATOM 510 C CA . GLY A 1 68 ? 6.579 6.749 -5.054 1.00 87.94 68 GLY A CA 1
ATOM 511 C C . GLY A 1 68 ? 6.838 5.487 -4.218 1.00 87.94 68 GLY A C 1
ATOM 512 O O . GLY A 1 68 ? 7.860 5.385 -3.535 1.00 87.94 68 GLY A O 1
ATOM 513 N N . ILE A 1 69 ? 5.939 4.499 -4.292 1.00 89.62 69 ILE A N 1
ATOM 514 C CA . ILE A 1 69 ? 6.082 3.198 -3.615 1.00 89.62 69 ILE A CA 1
ATOM 515 C C . ILE A 1 69 ? 6.352 2.112 -4.652 1.00 89.62 69 ILE A C 1
ATOM 517 O O . ILE A 1 69 ? 5.556 1.915 -5.567 1.00 89.62 69 ILE A O 1
ATOM 521 N N . VAL A 1 70 ? 7.443 1.364 -4.492 1.00 90.19 70 VAL A N 1
ATOM 522 C CA . VAL A 1 70 ? 7.690 0.154 -5.285 1.00 90.19 70 VAL A CA 1
ATOM 523 C C . VAL A 1 70 ? 6.668 -0.905 -4.877 1.00 90.19 70 VAL A C 1
ATOM 525 O O . VAL A 1 70 ? 6.689 -1.387 -3.744 1.00 90.19 70 VAL A O 1
ATOM 528 N N . ALA A 1 71 ? 5.761 -1.236 -5.793 1.00 89.19 71 ALA A N 1
ATOM 529 C CA . ALA A 1 71 ? 4.668 -2.173 -5.561 1.00 89.19 71 ALA A CA 1
ATOM 530 C C . ALA A 1 71 ? 5.005 -3.601 -5.995 1.00 89.19 71 ALA A C 1
ATOM 532 O O . ALA A 1 71 ? 4.588 -4.547 -5.332 1.00 89.19 71 ALA A O 1
ATOM 533 N N . ALA A 1 72 ? 5.757 -3.749 -7.088 1.00 88.31 72 ALA A N 1
ATOM 534 C CA . ALA A 1 72 ? 6.166 -5.045 -7.616 1.00 88.31 72 ALA A CA 1
ATOM 535 C C . ALA A 1 72 ? 7.529 -4.954 -8.309 1.00 88.31 72 ALA A C 1
ATOM 537 O O . ALA A 1 72 ? 7.881 -3.924 -8.895 1.00 88.31 72 ALA A O 1
ATOM 538 N N . VAL A 1 73 ? 8.290 -6.047 -8.235 1.00 87.50 73 VAL A N 1
ATOM 539 C CA . VAL A 1 73 ? 9.540 -6.231 -8.977 1.00 87.50 73 VAL A CA 1
ATOM 540 C C . VAL A 1 73 ? 9.515 -7.605 -9.619 1.00 87.50 73 VAL A C 1
ATOM 542 O O . VAL A 1 73 ? 9.485 -8.627 -8.930 1.00 87.50 73 VAL A O 1
ATOM 545 N N . GLU A 1 74 ? 9.551 -7.627 -10.940 1.00 87.81 74 GLU A N 1
ATOM 546 C CA . GLU A 1 74 ? 9.215 -8.809 -11.723 1.00 87.81 74 GLU A CA 1
ATOM 547 C C . GLU A 1 74 ? 10.273 -9.091 -12.780 1.00 87.81 74 GLU A C 1
ATOM 549 O O . GLU A 1 74 ? 10.702 -8.192 -13.503 1.00 87.81 74 GLU A O 1
ATOM 554 N N . LEU A 1 75 ? 10.692 -10.354 -12.874 1.00 84.94 75 LEU A N 1
ATOM 555 C CA . LEU A 1 75 ? 11.551 -10.833 -13.949 1.00 84.94 75 LEU A CA 1
ATOM 556 C C . LEU A 1 75 ? 10.682 -11.259 -15.125 1.00 84.94 75 LEU A C 1
ATOM 558 O O . LEU A 1 75 ? 9.835 -12.147 -15.002 1.00 84.94 75 LEU A O 1
ATOM 562 N N . MET A 1 76 ? 10.924 -10.662 -16.284 1.00 83.06 76 MET A N 1
ATOM 563 C CA . MET A 1 76 ? 10.167 -10.952 -17.491 1.00 83.06 76 MET A CA 1
ATOM 564 C C . MET A 1 76 ? 10.509 -12.354 -18.007 1.00 83.06 76 MET A C 1
ATOM 566 O O . MET A 1 76 ? 11.629 -12.624 -18.450 1.00 83.06 76 MET A O 1
ATOM 570 N N . GLY A 1 77 ? 9.537 -13.262 -17.961 1.00 74.75 77 GLY A N 1
ATOM 571 C CA . GLY A 1 77 ? 9.661 -14.635 -18.435 1.00 74.75 77 GLY A CA 1
ATOM 572 C C . GLY A 1 77 ? 9.286 -14.780 -19.910 1.00 74.75 77 GLY A C 1
ATOM 573 O O . GLY A 1 77 ? 9.802 -14.085 -20.784 1.00 74.75 77 GLY A O 1
ATOM 574 N N . ALA A 1 78 ? 8.418 -15.740 -20.222 1.00 64.81 78 ALA A N 1
ATOM 575 C CA . ALA A 1 78 ? 7.895 -15.919 -21.575 1.00 64.81 78 ALA A CA 1
ATOM 576 C C . ALA A 1 78 ? 6.636 -15.064 -21.782 1.00 64.81 78 ALA A C 1
ATOM 578 O O . ALA A 1 78 ? 5.791 -14.978 -20.894 1.00 64.81 78 ALA A O 1
ATOM 579 N N . SER A 1 79 ? 6.467 -14.475 -22.965 1.00 62.34 79 SER A N 1
ATOM 580 C CA . SER A 1 79 ? 5.186 -13.877 -23.343 1.00 62.34 79 SER A CA 1
ATOM 581 C C . SER A 1 79 ? 4.207 -14.963 -23.807 1.00 62.34 79 SER A C 1
ATOM 583 O O . SER A 1 79 ? 4.567 -15.873 -24.559 1.00 62.34 79 SER A O 1
ATOM 585 N N . GLN A 1 80 ? 2.953 -14.882 -23.358 1.00 55.34 80 GLN A N 1
ATOM 586 C CA . GLN A 1 80 ? 1.830 -15.652 -23.892 1.00 55.34 80 GLN A CA 1
ATOM 587 C C . GLN A 1 80 ? 0.826 -14.685 -24.534 1.00 55.34 80 GLN A C 1
ATOM 589 O O . GLN A 1 80 ? -0.046 -14.126 -23.871 1.00 55.34 80 GLN A O 1
ATOM 594 N N . GLY A 1 81 ? 0.946 -14.477 -25.848 1.00 61.94 81 GLY A N 1
ATOM 595 C CA . GLY A 1 81 ? 0.117 -13.501 -26.564 1.00 61.94 81 GLY A CA 1
ATOM 596 C C . GLY A 1 81 ? 0.482 -12.061 -26.183 1.00 61.94 81 GLY A C 1
ATOM 597 O O . GLY A 1 81 ? 1.647 -11.688 -26.280 1.00 61.94 81 GLY A O 1
ATOM 598 N N . GLU A 1 82 ? -0.502 -11.261 -25.762 1.00 56.56 82 GLU A N 1
ATOM 599 C CA . GLU A 1 82 ? -0.300 -9.873 -25.296 1.00 56.56 82 GLU A CA 1
ATOM 600 C C . GLU A 1 82 ? 0.089 -9.771 -23.808 1.00 56.56 82 GLU A C 1
ATOM 602 O O . GLU A 1 82 ? 0.365 -8.675 -23.326 1.00 56.56 82 GLU A O 1
ATOM 607 N N . ALA A 1 83 ? 0.101 -10.887 -23.069 1.00 62.25 83 ALA A N 1
ATOM 608 C CA . ALA A 1 83 ? 0.381 -10.915 -21.636 1.00 62.25 83 ALA A CA 1
ATOM 609 C C . ALA A 1 83 ? 1.740 -11.561 -21.333 1.00 62.25 83 ALA A C 1
ATOM 611 O O . ALA A 1 83 ? 2.155 -12.530 -21.977 1.00 62.25 83 ALA A O 1
ATOM 612 N N . TRP A 1 84 ? 2.425 -11.038 -20.321 1.00 67.25 84 TRP A N 1
ATOM 613 C CA . TRP A 1 84 ? 3.672 -11.598 -19.814 1.00 67.25 84 TRP A CA 1
ATOM 614 C C . TRP A 1 84 ? 3.414 -12.667 -18.757 1.00 67.25 84 TRP A C 1
ATOM 616 O O . TRP A 1 84 ? 2.516 -12.530 -17.931 1.00 67.25 84 TRP A O 1
ATOM 626 N N . VAL A 1 85 ? 4.233 -13.718 -18.770 1.00 63.56 85 VAL A N 1
ATOM 627 C CA . VAL A 1 85 ? 4.464 -14.556 -17.592 1.00 63.56 85 VAL A CA 1
ATOM 628 C C . VAL A 1 85 ? 5.698 -13.990 -16.903 1.00 63.56 85 VAL A C 1
ATOM 630 O O . VAL A 1 85 ? 6.787 -14.038 -17.480 1.00 63.56 85 VAL A O 1
ATOM 633 N N . SER A 1 86 ? 5.525 -13.418 -15.717 1.00 64.75 86 SER A N 1
ATOM 634 C CA . SER A 1 86 ? 6.604 -12.910 -14.872 1.00 64.75 86 SER A CA 1
ATOM 635 C C . SER A 1 86 ? 6.832 -13.825 -13.673 1.00 64.75 86 SER A C 1
ATOM 637 O O . SER A 1 86 ? 5.893 -14.423 -13.145 1.00 64.75 86 SER A O 1
ATOM 639 N N . ASP A 1 87 ? 8.088 -13.910 -13.240 1.00 62.84 87 ASP A N 1
ATOM 640 C CA . ASP A 1 87 ? 8.413 -14.412 -11.909 1.00 62.84 87 ASP A CA 1
ATOM 641 C C . ASP A 1 87 ? 8.528 -13.207 -10.969 1.00 62.84 87 ASP A C 1
ATOM 643 O O . ASP A 1 87 ? 9.332 -12.297 -11.193 1.00 62.84 87 ASP A O 1
ATOM 647 N N . GLU A 1 88 ? 7.712 -13.189 -9.916 1.00 67.62 88 GLU A N 1
ATOM 648 C CA . GLU A 1 88 ? 7.780 -12.181 -8.858 1.00 67.62 88 GLU A CA 1
ATOM 649 C C . GLU A 1 88 ? 9.117 -12.340 -8.113 1.00 67.62 88 GLU A C 1
ATOM 651 O O . GLU A 1 88 ? 9.325 -13.304 -7.374 1.00 67.62 88 GLU A O 1
ATOM 656 N N . LEU A 1 89 ? 10.053 -11.411 -8.335 1.00 58.06 89 LEU A N 1
ATOM 657 C CA . LEU A 1 89 ? 11.352 -11.408 -7.653 1.00 58.06 89 LEU A CA 1
ATOM 658 C C . LEU A 1 89 ? 11.209 -10.865 -6.234 1.00 58.06 89 LEU A C 1
ATOM 660 O O . LEU A 1 89 ? 11.817 -11.384 -5.296 1.00 58.06 89 LEU A O 1
ATOM 664 N N . PHE A 1 90 ? 10.401 -9.813 -6.093 1.00 64.44 90 PHE A N 1
ATOM 665 C CA . PHE A 1 90 ? 10.049 -9.218 -4.815 1.00 64.44 90 PHE A CA 1
ATOM 666 C C . PHE A 1 90 ? 8.580 -8.823 -4.821 1.00 64.44 90 PHE A C 1
ATOM 668 O O . PHE A 1 90 ? 8.124 -8.109 -5.715 1.00 64.44 90 PHE A O 1
ATOM 675 N N . GLY A 1 91 ? 7.878 -9.287 -3.792 1.00 61.84 91 GLY A N 1
ATOM 676 C CA . GLY A 1 91 ? 6.469 -9.000 -3.606 1.00 61.84 91 GLY A CA 1
ATOM 677 C C . GLY A 1 91 ? 6.172 -7.812 -2.702 1.00 61.84 91 GLY A C 1
ATOM 678 O O . GLY A 1 91 ? 7.070 -7.287 -2.033 1.00 61.84 91 GLY A O 1
ATOM 679 N N . PRO A 1 92 ? 4.887 -7.429 -2.624 1.00 58.97 92 PRO A N 1
ATOM 680 C CA . PRO A 1 92 ? 4.416 -6.242 -1.910 1.00 58.97 92 PRO A CA 1
ATOM 681 C C . PRO A 1 92 ? 4.581 -6.340 -0.383 1.00 58.97 92 PRO A C 1
ATOM 683 O O . PRO A 1 92 ? 4.389 -5.364 0.340 1.00 58.97 92 PRO A O 1
ATOM 686 N N . ASP A 1 93 ? 5.003 -7.506 0.111 1.00 63.50 93 ASP A N 1
ATOM 687 C CA . ASP A 1 93 ? 5.251 -7.807 1.518 1.00 63.50 93 ASP A CA 1
ATOM 688 C C . ASP A 1 93 ? 6.357 -6.948 2.145 1.00 63.50 93 ASP A C 1
ATOM 690 O O . ASP A 1 93 ? 6.571 -7.017 3.350 1.00 63.50 93 ASP A O 1
ATOM 694 N N . ARG A 1 94 ? 7.114 -6.159 1.377 1.00 71.38 94 ARG A N 1
ATOM 695 C CA . ARG A 1 94 ? 8.062 -5.183 1.930 1.00 71.38 94 ARG A CA 1
ATOM 696 C C . ARG A 1 94 ? 8.032 -3.910 1.097 1.00 71.38 94 ARG A C 1
ATOM 698 O O . ARG A 1 94 ? 8.747 -3.836 0.102 1.00 71.38 94 ARG A O 1
ATOM 705 N N . PRO A 1 95 ? 7.229 -2.913 1.489 1.00 76.12 95 PRO A N 1
ATOM 706 C CA . PRO A 1 95 ? 7.136 -1.675 0.736 1.00 76.12 95 PRO A CA 1
ATOM 707 C C . PRO A 1 95 ? 8.476 -0.942 0.749 1.00 76.12 95 PRO A C 1
ATOM 709 O O . PRO A 1 95 ? 9.164 -0.890 1.773 1.00 76.12 95 PRO A O 1
ATOM 712 N N . VAL A 1 96 ? 8.832 -0.361 -0.395 1.00 84.62 96 VAL A N 1
ATOM 713 C CA . VAL A 1 96 ? 10.065 0.409 -0.573 1.00 84.62 96 VAL A CA 1
ATOM 714 C C . VAL A 1 96 ? 9.720 1.776 -1.144 1.00 84.62 96 VAL A C 1
ATOM 716 O O . VAL A 1 96 ? 9.010 1.872 -2.144 1.00 84.62 96 VAL A O 1
ATOM 719 N N . VAL A 1 97 ? 10.235 2.835 -0.519 1.00 88.56 97 VAL A N 1
ATOM 720 C CA . VAL A 1 97 ? 10.087 4.202 -1.033 1.00 88.56 97 VAL A CA 1
ATOM 721 C C . VAL A 1 97 ? 11.091 4.427 -2.160 1.00 88.56 97 VAL A C 1
ATOM 723 O O . VAL A 1 97 ? 12.299 4.310 -1.942 1.00 88.56 97 VAL A O 1
ATOM 726 N N . TRP A 1 98 ? 10.606 4.786 -3.346 1.00 89.56 98 TRP A N 1
ATOM 727 C CA . TRP A 1 98 ? 11.415 5.004 -4.548 1.00 89.56 98 TRP A CA 1
ATOM 728 C C . TRP A 1 98 ? 12.561 5.993 -4.314 1.00 89.56 98 TRP A C 1
ATOM 730 O O . TRP A 1 98 ? 13.720 5.688 -4.597 1.00 89.56 98 TRP A O 1
ATOM 740 N N . ASP A 1 99 ? 12.259 7.136 -3.698 1.00 87.69 99 ASP A N 1
ATOM 741 C CA . ASP A 1 99 ? 13.225 8.222 -3.488 1.00 87.69 99 ASP A CA 1
ATOM 742 C C . ASP A 1 99 ? 14.381 7.844 -2.549 1.00 87.69 99 ASP A C 1
ATOM 744 O O . ASP A 1 99 ? 15.402 8.528 -2.500 1.00 87.69 99 ASP A O 1
ATOM 748 N N . THR A 1 100 ? 14.253 6.729 -1.824 1.00 86.25 100 THR A N 1
ATOM 749 C CA . THR A 1 100 ? 15.286 6.229 -0.905 1.00 86.25 100 THR A CA 1
ATOM 750 C C . THR A 1 100 ? 16.257 5.245 -1.550 1.00 86.25 100 THR A C 1
ATOM 752 O O . THR A 1 100 ? 17.250 4.875 -0.924 1.00 86.25 100 THR A O 1
ATOM 755 N N . LEU A 1 101 ? 15.998 4.811 -2.789 1.00 85.69 101 LEU A N 1
ATOM 756 C CA . LEU A 1 101 ? 16.813 3.795 -3.455 1.00 85.69 101 LEU A CA 1
ATOM 757 C C . LEU A 1 101 ? 18.200 4.320 -3.824 1.00 85.69 101 LEU A C 1
ATOM 759 O O . LEU A 1 101 ? 19.195 3.618 -3.651 1.00 85.69 101 LEU A O 1
ATOM 763 N N . PHE A 1 102 ? 18.272 5.550 -4.335 1.00 86.06 102 PHE A N 1
ATOM 764 C CA . PHE A 1 102 ? 19.523 6.178 -4.738 1.00 86.06 102 PHE A CA 1
ATOM 765 C C . PHE A 1 102 ? 19.401 7.698 -4.835 1.00 86.06 102 PHE A C 1
ATOM 767 O O . PHE A 1 102 ? 18.324 8.255 -5.042 1.00 86.06 102 PHE A O 1
ATOM 774 N N . SER A 1 103 ? 20.540 8.381 -4.723 1.00 87.19 103 SER A N 1
ATOM 775 C CA . SER A 1 103 ? 20.602 9.827 -4.944 1.00 87.19 103 SER A CA 1
ATOM 776 C C . SER A 1 103 ? 20.219 10.158 -6.387 1.00 87.19 103 SER A C 1
ATOM 778 O O . SER A 1 103 ? 20.843 9.654 -7.318 1.00 87.19 103 SER A O 1
ATOM 780 N N . GLY A 1 104 ? 19.208 11.009 -6.572 1.00 84.81 104 GLY A N 1
ATOM 781 C CA . GLY A 1 104 ? 18.684 11.370 -7.893 1.00 84.81 104 GLY A CA 1
ATOM 782 C C . GLY A 1 104 ? 17.488 10.535 -8.362 1.00 84.81 104 GLY A C 1
ATOM 783 O O . GLY A 1 104 ? 16.996 10.787 -9.458 1.00 84.81 104 GLY A O 1
ATOM 784 N N . ALA A 1 105 ? 16.975 9.605 -7.546 1.00 87.88 105 ALA A N 1
ATOM 785 C CA . ALA A 1 105 ? 15.790 8.804 -7.873 1.00 87.88 105 ALA A CA 1
ATOM 786 C C . ALA A 1 105 ? 14.562 9.651 -8.259 1.00 87.88 105 ALA A C 1
ATOM 788 O O . ALA A 1 105 ? 13.857 9.307 -9.209 1.00 87.88 105 ALA A O 1
ATOM 789 N N . ALA A 1 106 ? 14.370 10.806 -7.615 1.00 87.06 106 ALA A N 1
ATOM 790 C CA . ALA A 1 106 ? 13.286 11.742 -7.920 1.00 87.06 106 ALA A CA 1
ATOM 791 C C . ALA A 1 106 ? 13.295 12.258 -9.374 1.00 87.06 106 ALA A C 1
ATOM 793 O O . ALA A 1 106 ? 12.255 12.651 -9.888 1.00 87.06 106 ALA A O 1
ATOM 794 N N . ALA A 1 107 ? 14.434 12.219 -10.081 1.00 87.06 107 ALA A N 1
ATOM 795 C CA . ALA A 1 107 ? 14.497 12.599 -11.497 1.00 87.06 107 ALA A CA 1
ATOM 796 C C . ALA A 1 107 ? 13.699 11.655 -12.418 1.00 87.06 107 ALA A C 1
ATOM 798 O O . ALA A 1 107 ? 13.437 12.001 -13.568 1.00 87.06 107 ALA A O 1
ATOM 799 N N . TYR A 1 108 ? 13.331 10.475 -11.916 1.00 87.31 108 TYR A N 1
ATOM 800 C CA . TYR A 1 108 ? 12.551 9.462 -12.621 1.00 87.31 108 TYR A CA 1
ATOM 801 C C . TYR A 1 108 ? 11.085 9.419 -12.167 1.00 87.31 108 TYR A C 1
ATOM 803 O O . TYR A 1 108 ? 10.339 8.550 -12.626 1.00 87.31 108 TYR A O 1
ATOM 811 N N . SER A 1 109 ? 10.659 10.328 -11.277 1.00 85.19 109 SER A N 1
ATOM 812 C CA . SER A 1 109 ? 9.286 10.339 -10.776 1.00 85.19 109 SER A CA 1
ATOM 813 C C . SER A 1 109 ? 8.285 10.535 -11.914 1.00 85.19 109 SER A C 1
ATOM 815 O O . SER A 1 109 ? 8.510 11.303 -12.852 1.00 85.19 109 SER A O 1
ATOM 817 N N . ARG A 1 110 ? 7.170 9.797 -11.847 1.00 84.56 110 ARG A N 1
ATOM 818 C CA . ARG A 1 110 ? 6.066 9.862 -12.825 1.00 84.56 110 ARG A CA 1
ATOM 819 C C . ARG A 1 110 ? 6.482 9.598 -14.273 1.00 84.56 110 ARG A C 1
ATOM 821 O O . ARG A 1 110 ? 5.820 10.053 -15.204 1.00 84.56 110 ARG A O 1
ATOM 828 N N . SER A 1 111 ? 7.583 8.879 -14.476 1.00 85.00 111 SER A N 1
ATOM 829 C CA . SER A 1 111 ? 8.071 8.531 -15.804 1.00 85.00 111 SER A CA 1
ATOM 830 C C . SER A 1 111 ? 8.243 7.025 -15.927 1.00 85.00 111 SER A C 1
ATOM 832 O O . SER A 1 111 ? 8.848 6.389 -15.067 1.00 85.00 111 SER A O 1
ATOM 834 N N . SER A 1 112 ? 7.711 6.462 -17.010 1.00 90.44 112 SER A N 1
ATOM 835 C CA . SER A 1 112 ? 7.950 5.070 -17.382 1.00 90.44 112 SER A CA 1
ATOM 836 C C . SER A 1 112 ? 9.017 5.006 -18.462 1.00 90.44 112 SER A C 1
ATOM 838 O O . SER A 1 112 ? 9.023 5.819 -19.390 1.00 90.44 112 SER A O 1
ATOM 840 N N . GLY A 1 113 ? 9.916 4.034 -18.361 1.00 91.69 113 GLY A N 1
ATOM 841 C CA . GLY A 1 113 ? 10.981 3.863 -19.335 1.00 91.69 113 GLY A CA 1
ATOM 842 C C . GLY A 1 113 ? 12.188 3.106 -18.810 1.00 91.69 113 GLY A C 1
ATOM 843 O O . GLY A 1 113 ? 12.264 2.694 -17.654 1.00 91.69 113 GLY A O 1
ATOM 844 N N . TRP A 1 114 ? 13.154 2.930 -19.702 1.00 92.25 114 TRP A N 1
ATOM 845 C CA . TRP A 1 114 ? 14.405 2.254 -19.401 1.00 92.25 114 TRP A CA 1
ATOM 846 C C . TRP A 1 114 ? 15.296 3.105 -18.505 1.00 92.25 114 TRP A C 1
ATOM 848 O O . TRP A 1 114 ? 15.588 4.263 -18.815 1.00 92.25 114 TRP A O 1
ATOM 858 N N . LEU A 1 115 ? 15.771 2.510 -17.414 1.00 91.81 115 LEU A N 1
ATOM 859 C CA . LEU A 1 115 ? 16.782 3.142 -16.581 1.00 91.81 115 LEU A CA 1
ATOM 860 C C . LEU A 1 115 ? 18.171 2.976 -17.210 1.00 91.81 115 LEU A C 1
ATOM 862 O O . LEU A 1 115 ? 18.494 1.893 -17.709 1.00 91.81 115 LEU A O 1
ATOM 866 N N . PRO A 1 116 ? 19.032 4.007 -17.133 1.00 90.44 116 PRO A N 1
ATOM 867 C CA . PRO A 1 116 ? 20.452 3.848 -17.416 1.00 90.44 116 PRO A CA 1
ATOM 868 C C . PRO A 1 116 ? 21.053 2.728 -16.563 1.00 90.44 116 PRO A C 1
ATOM 870 O O . PRO A 1 116 ? 20.653 2.536 -15.412 1.00 90.44 116 PRO A O 1
ATOM 873 N N . GLN A 1 117 ? 22.022 1.994 -17.109 1.00 86.38 117 GLN A N 1
ATOM 874 C CA . GLN A 1 117 ? 22.580 0.801 -16.466 1.00 86.38 117 GLN A CA 1
ATOM 875 C C . GLN A 1 117 ? 23.140 1.097 -15.064 1.00 86.38 117 GLN A C 1
ATOM 877 O O . GLN A 1 117 ? 23.000 0.287 -14.145 1.00 86.38 117 GLN A O 1
ATOM 882 N N . GLU A 1 118 ? 23.739 2.274 -14.884 1.00 85.69 118 GLU A N 1
ATOM 883 C CA . GLU A 1 118 ? 24.241 2.761 -13.604 1.00 85.69 118 GLU A CA 1
ATOM 884 C C . GLU A 1 118 ? 23.138 2.900 -12.544 1.00 85.69 118 GLU A C 1
ATOM 886 O O . GLU A 1 118 ? 23.363 2.551 -11.387 1.00 85.69 118 GLU A O 1
ATOM 891 N N . HIS A 1 119 ? 21.937 3.339 -12.926 1.00 90.31 119 HIS A N 1
ATOM 892 C CA . HIS A 1 119 ? 20.805 3.507 -12.013 1.00 90.31 119 HIS A CA 1
ATOM 893 C C . HIS A 1 119 ? 20.004 2.217 -11.847 1.00 90.31 119 HIS A C 1
ATOM 895 O O . HIS A 1 119 ? 19.555 1.924 -10.743 1.00 90.31 119 HIS A O 1
ATOM 901 N N . ALA A 1 120 ? 19.894 1.404 -12.901 1.00 88.69 120 ALA A N 1
ATOM 902 C CA . ALA A 1 120 ? 19.282 0.079 -12.847 1.00 88.69 120 ALA A CA 1
ATOM 903 C C . ALA A 1 120 ? 19.910 -0.775 -11.736 1.00 88.69 120 ALA A C 1
ATOM 905 O O . ALA A 1 120 ? 19.207 -1.358 -10.912 1.00 88.69 120 ALA A O 1
ATOM 906 N N . ARG A 1 121 ? 21.246 -0.776 -11.646 1.00 85.00 121 ARG A N 1
ATOM 907 C CA . ARG A 1 121 ? 21.956 -1.484 -10.579 1.00 85.00 121 ARG A CA 1
ATOM 908 C C . ARG A 1 121 ? 21.655 -0.920 -9.191 1.00 85.00 121 ARG A C 1
ATOM 910 O O . ARG A 1 121 ? 21.413 -1.696 -8.275 1.00 85.00 121 ARG A O 1
ATOM 917 N N . LEU A 1 122 ? 21.642 0.405 -9.038 1.00 87.75 122 LEU A N 1
ATOM 918 C CA . LEU A 1 122 ? 21.345 1.046 -7.754 1.00 87.75 122 LEU A CA 1
ATOM 919 C C . LEU A 1 122 ? 19.922 0.742 -7.268 1.00 87.75 122 LEU A C 1
ATOM 921 O O . LEU A 1 122 ? 19.725 0.507 -6.080 1.00 87.75 122 LEU A O 1
ATOM 925 N N . VAL A 1 123 ? 18.949 0.689 -8.180 1.00 88.25 123 VAL A N 1
ATOM 926 C CA . VAL A 1 123 ? 17.570 0.283 -7.876 1.00 88.25 123 VAL A CA 1
ATOM 927 C C . VAL A 1 123 ? 17.534 -1.147 -7.345 1.00 88.25 123 VAL A C 1
ATOM 929 O O . VAL A 1 123 ? 17.001 -1.381 -6.261 1.00 88.25 123 VAL A O 1
ATOM 932 N N . LEU A 1 124 ? 18.140 -2.095 -8.064 1.00 85.69 124 LEU A N 1
ATOM 933 C CA . LEU A 1 124 ? 18.157 -3.503 -7.657 1.00 85.69 124 LEU A CA 1
ATOM 934 C C . LEU A 1 124 ? 18.905 -3.711 -6.332 1.00 85.69 124 LEU A C 1
ATOM 936 O O . LEU A 1 124 ? 18.413 -4.428 -5.460 1.00 85.69 124 LEU A O 1
ATOM 940 N N . ASP A 1 125 ? 20.050 -3.050 -6.149 1.00 84.25 125 ASP A N 1
ATOM 941 C CA . ASP A 1 125 ? 20.830 -3.104 -4.909 1.00 84.25 125 ASP A CA 1
ATOM 942 C C . ASP A 1 125 ? 20.052 -2.480 -3.734 1.00 84.25 125 ASP A C 1
ATOM 944 O O . ASP A 1 125 ? 20.038 -3.036 -2.633 1.00 84.25 125 ASP A O 1
ATOM 948 N N . GLY A 1 126 ? 19.354 -1.361 -3.960 1.00 83.19 126 GLY A N 1
ATOM 949 C CA . GLY A 1 126 ? 18.512 -0.699 -2.962 1.00 83.19 126 GLY A CA 1
ATOM 950 C C . GLY A 1 126 ? 17.335 -1.569 -2.514 1.00 83.19 126 GLY A C 1
ATOM 951 O O . GLY A 1 126 ? 17.113 -1.740 -1.312 1.00 83.19 126 GLY A O 1
ATOM 952 N N . ILE A 1 127 ? 16.636 -2.196 -3.465 1.00 82.19 127 ILE A N 1
ATOM 953 C CA . ILE A 1 127 ? 15.545 -3.146 -3.195 1.00 82.19 127 ILE A CA 1
ATOM 954 C C . ILE A 1 127 ? 16.076 -4.376 -2.441 1.00 82.19 127 ILE A C 1
ATOM 956 O O . ILE A 1 127 ? 15.509 -4.784 -1.424 1.00 82.19 127 ILE A O 1
ATOM 960 N N . ALA A 1 128 ? 17.205 -4.946 -2.871 1.00 79.62 128 ALA A N 1
ATOM 961 C CA . ALA A 1 128 ? 17.816 -6.088 -2.193 1.00 79.62 128 ALA A CA 1
ATOM 962 C C . ALA A 1 128 ? 18.254 -5.743 -0.756 1.00 79.62 128 ALA A C 1
ATOM 964 O O . ALA A 1 128 ? 18.080 -6.543 0.170 1.00 79.62 128 ALA A O 1
ATOM 965 N N . ASN A 1 129 ? 18.790 -4.538 -0.540 1.00 78.31 129 ASN A N 1
ATOM 966 C CA . ASN A 1 129 ? 19.184 -4.061 0.782 1.00 78.31 129 ASN A CA 1
ATOM 967 C C . ASN A 1 129 ? 17.982 -3.945 1.734 1.00 78.31 129 ASN A C 1
ATOM 969 O O . ASN A 1 129 ? 18.075 -4.364 2.890 1.00 78.31 129 ASN A O 1
ATOM 973 N N . GLN A 1 130 ? 16.851 -3.448 1.234 1.00 74.38 130 GLN A N 1
ATOM 974 C CA . GLN A 1 130 ? 15.573 -3.371 1.952 1.00 74.38 130 GLN A CA 1
ATOM 975 C C . GLN A 1 130 ? 15.032 -4.766 2.300 1.00 74.38 130 GLN A C 1
ATOM 977 O O . GLN A 1 130 ? 14.617 -5.033 3.430 1.00 74.38 130 GLN A O 1
ATOM 982 N N . PHE A 1 131 ? 15.127 -5.723 1.375 1.00 71.50 131 PHE A N 1
ATOM 983 C CA . PHE A 1 131 ? 14.767 -7.111 1.666 1.00 71.50 131 PHE A CA 1
ATOM 984 C C . PHE A 1 131 ? 15.650 -7.734 2.759 1.00 71.50 131 PHE A C 1
ATOM 986 O O . PHE A 1 131 ? 15.199 -8.571 3.540 1.00 71.50 131 PHE A O 1
ATOM 993 N N . LYS A 1 132 ? 16.912 -7.324 2.873 1.00 73.94 132 LYS A N 1
ATOM 994 C CA . LYS A 1 132 ? 17.802 -7.849 3.912 1.00 73.94 132 LYS A CA 1
ATOM 995 C C . LYS A 1 132 ? 17.582 -7.197 5.282 1.00 73.94 132 LYS A C 1
ATOM 997 O O . LYS A 1 132 ? 17.657 -7.900 6.287 1.00 73.94 132 LYS A O 1
ATOM 1002 N N . HIS A 1 133 ? 17.314 -5.894 5.332 1.00 75.25 133 HIS A N 1
ATOM 1003 C CA . HIS A 1 133 ? 17.334 -5.122 6.585 1.00 75.25 133 HIS A CA 1
ATOM 1004 C C . HIS A 1 133 ? 15.964 -4.579 7.025 1.00 75.25 133 HIS A C 1
ATOM 1006 O O . HIS A 1 133 ? 15.862 -4.024 8.115 1.00 75.25 133 HIS A O 1
ATOM 1012 N N . GLY A 1 134 ? 14.914 -4.800 6.232 1.00 69.12 134 GLY A N 1
ATOM 1013 C CA . GLY A 1 134 ? 13.561 -4.310 6.495 1.00 69.12 134 GLY A CA 1
ATOM 1014 C C . GLY A 1 134 ? 13.253 -3.005 5.762 1.00 69.12 134 GLY A C 1
ATOM 1015 O O . GLY A 1 134 ? 14.144 -2.381 5.186 1.00 69.12 134 GLY A O 1
ATOM 1016 N N . ALA A 1 135 ? 11.972 -2.627 5.788 1.00 70.81 135 ALA A N 1
ATOM 1017 C CA . ALA A 1 135 ? 11.474 -1.416 5.150 1.00 70.81 135 ALA A CA 1
ATOM 1018 C C . ALA A 1 135 ? 12.154 -0.166 5.738 1.00 70.81 135 ALA A C 1
ATOM 1020 O O . ALA A 1 135 ? 12.219 0.015 6.955 1.00 70.81 135 ALA A O 1
ATOM 1021 N N . SER A 1 136 ? 12.642 0.707 4.868 1.00 73.38 136 SER A N 1
ATOM 1022 C CA . SER A 1 136 ? 13.317 1.954 5.199 1.00 73.38 136 SER A CA 1
ATOM 1023 C C . SER A 1 136 ? 12.745 3.092 4.364 1.00 73.38 136 SER A C 1
ATOM 1025 O O . SER A 1 136 ? 12.283 2.878 3.239 1.00 73.38 136 SER A O 1
ATOM 1027 N N . GLY A 1 137 ? 12.756 4.286 4.948 1.00 83.19 137 GLY A N 1
ATOM 1028 C CA . GLY A 1 137 ? 12.098 5.468 4.409 1.00 83.19 137 GLY A CA 1
ATOM 1029 C C . GLY A 1 137 ? 10.959 5.955 5.297 1.00 83.19 137 GLY A C 1
ATOM 1030 O O . GLY A 1 137 ? 10.488 5.255 6.203 1.00 83.19 137 GLY A O 1
ATOM 1031 N N . THR A 1 138 ? 10.544 7.181 5.025 1.00 88.31 138 THR A N 1
ATOM 1032 C CA . THR A 1 138 ? 9.433 7.864 5.673 1.00 88.31 138 THR A CA 1
ATOM 1033 C C . THR A 1 138 ? 8.428 8.306 4.621 1.00 88.31 138 THR A C 1
ATOM 1035 O O . THR A 1 138 ? 8.782 8.546 3.467 1.00 88.31 138 THR A O 1
ATOM 1038 N N . ILE A 1 139 ? 7.156 8.356 5.005 1.00 88.19 139 ILE A N 1
ATOM 1039 C CA . ILE A 1 139 ? 6.081 8.889 4.169 1.00 88.19 139 ILE A CA 1
ATOM 1040 C C . ILE A 1 139 ? 5.258 9.850 5.021 1.00 88.19 139 ILE A C 1
ATOM 1042 O O . ILE A 1 139 ? 5.031 9.611 6.213 1.00 88.19 139 ILE A O 1
ATOM 1046 N N . GLU A 1 140 ? 4.795 10.922 4.387 1.00 88.44 140 GLU A N 1
ATOM 1047 C CA . GLU A 1 140 ? 3.763 11.790 4.932 1.00 88.44 140 GLU A CA 1
ATOM 1048 C C . GLU A 1 140 ? 2.377 11.145 4.704 1.00 88.44 140 GLU A C 1
ATOM 1050 O O . GLU A 1 140 ? 1.946 10.962 3.560 1.00 88.44 140 GLU A O 1
ATOM 1055 N N . PRO A 1 141 ? 1.672 10.740 5.774 1.00 84.38 141 PRO A N 1
ATOM 1056 C CA . PRO A 1 141 ? 0.395 10.025 5.682 1.00 84.38 141 PRO A CA 1
ATOM 1057 C C . PRO A 1 141 ? -0.779 10.914 5.234 1.00 84.38 141 PRO A C 1
ATOM 1059 O O . PRO A 1 141 ? -1.805 10.390 4.795 1.00 84.38 141 PRO A O 1
ATOM 1062 N N . GLY A 1 142 ? -0.635 12.240 5.325 1.00 80.69 142 GLY A N 1
ATOM 1063 C CA . GLY A 1 142 ? -1.738 13.199 5.233 1.00 80.69 142 GLY A CA 1
ATOM 1064 C C . GLY A 1 142 ? -2.535 13.305 6.539 1.00 80.69 142 GLY A C 1
ATOM 1065 O O . GLY A 1 142 ? -2.211 12.662 7.538 1.00 80.69 142 GLY A O 1
ATOM 1066 N N . GLU A 1 143 ? -3.586 14.126 6.544 1.00 72.69 143 GLU A N 1
ATOM 1067 C CA . GLU A 1 143 ? -4.391 14.379 7.743 1.00 72.69 143 GLU A CA 1
ATOM 1068 C C . GLU A 1 143 ? -5.667 13.533 7.719 1.00 72.69 143 GLU A C 1
ATOM 1070 O O . GLU A 1 143 ? -6.463 13.607 6.787 1.00 72.69 143 GLU A O 1
ATOM 1075 N N . CYS A 1 144 ? -5.886 12.729 8.761 1.00 66.81 144 CYS A N 1
ATOM 1076 C CA . CYS A 1 144 ? -7.028 11.812 8.817 1.00 66.81 144 CYS A CA 1
ATOM 1077 C C . CYS A 1 144 ? -8.378 12.508 9.103 1.00 66.81 144 CYS A C 1
ATOM 1079 O O . CYS A 1 144 ? -9.422 11.930 8.804 1.00 66.81 144 CYS A O 1
ATOM 1081 N N . GLU A 1 145 ? -8.381 13.699 9.717 1.00 56.88 145 GLU A N 1
ATOM 1082 C CA . GLU A 1 145 ? -9.606 14.356 10.213 1.00 56.88 145 GLU A CA 1
ATOM 1083 C C . GLU A 1 145 ? -10.169 15.427 9.261 1.00 56.88 145 GLU A C 1
ATOM 1085 O O . GLU A 1 145 ? -11.388 15.588 9.188 1.00 56.88 145 GLU A O 1
ATOM 1090 N N . GLU A 1 146 ? -9.315 16.136 8.515 1.00 53.22 146 GLU A N 1
ATOM 1091 C CA . GLU A 1 146 ? -9.711 17.337 7.756 1.00 53.22 146 GLU A CA 1
ATOM 1092 C C . GLU A 1 146 ? -9.489 17.228 6.234 1.00 53.22 146 GLU A C 1
ATOM 1094 O O . GLU A 1 146 ? -10.093 17.988 5.472 1.00 53.22 146 GLU A O 1
ATOM 1099 N N . SER A 1 147 ? -8.691 16.263 5.758 1.00 56.75 147 SER A N 1
ATOM 1100 C CA . SER A 1 147 ? -8.350 16.108 4.338 1.00 56.75 147 SER A CA 1
ATOM 1101 C C . SER A 1 147 ? -8.362 14.645 3.864 1.00 56.75 147 SER A C 1
ATOM 1103 O O . SER A 1 147 ? -8.685 13.716 4.605 1.00 56.75 147 SER A O 1
ATOM 1105 N N . ALA A 1 148 ? -8.116 14.430 2.568 1.00 65.81 148 ALA A N 1
ATOM 1106 C CA . ALA A 1 148 ? -7.970 13.087 2.022 1.00 65.81 148 ALA A CA 1
ATOM 1107 C C . ALA A 1 148 ? -6.592 12.537 2.413 1.00 65.81 148 ALA A C 1
ATOM 1109 O O . ALA A 1 148 ? -5.573 13.144 2.084 1.00 65.81 148 ALA A O 1
ATOM 1110 N N . LEU A 1 149 ? -6.567 11.378 3.080 1.00 76.69 149 LEU A N 1
ATOM 1111 C CA . LEU A 1 149 ? -5.331 10.645 3.360 1.00 76.69 149 LEU A CA 1
ATOM 1112 C C . LEU A 1 149 ? -4.511 10.443 2.080 1.00 76.69 149 LEU A C 1
ATOM 1114 O O . LEU A 1 149 ? -5.061 10.283 0.985 1.00 76.69 149 LEU A O 1
ATOM 1118 N N . SER A 1 150 ? -3.189 10.420 2.240 1.00 85.81 150 SER A N 1
ATOM 1119 C CA . SER A 1 150 ? -2.256 10.290 1.126 1.00 85.81 150 SER A CA 1
ATOM 1120 C C . SER A 1 150 ? -2.543 9.020 0.307 1.00 85.81 150 SER A C 1
ATOM 1122 O O . SER A 1 150 ? -2.682 7.936 0.888 1.00 85.81 150 SER A O 1
ATOM 1124 N N . PRO A 1 151 ? -2.568 9.096 -1.040 1.00 88.69 151 PRO A N 1
ATOM 1125 C CA . PRO A 1 151 ? -2.593 7.922 -1.916 1.00 88.69 151 PRO A CA 1
ATOM 1126 C C . PRO A 1 151 ? -1.538 6.878 -1.548 1.00 88.69 151 PRO A C 1
ATOM 1128 O O . PRO A 1 151 ? -1.792 5.677 -1.615 1.00 88.69 151 PRO A O 1
ATOM 1131 N N . ASN A 1 152 ? -0.373 7.340 -1.088 1.00 89.00 152 ASN A N 1
ATOM 1132 C CA . ASN A 1 152 ? 0.737 6.485 -0.690 1.00 89.00 152 ASN A CA 1
ATOM 1133 C C . ASN A 1 152 ? 0.369 5.647 0.531 1.00 89.00 152 ASN A C 1
ATOM 1135 O O . ASN A 1 152 ? 0.678 4.463 0.575 1.00 89.00 152 ASN A O 1
ATOM 1139 N N . LEU A 1 153 ? -0.347 6.227 1.496 1.00 89.44 153 LEU A N 1
ATOM 1140 C CA . LEU A 1 153 ? -0.815 5.502 2.672 1.00 89.44 153 LEU A CA 1
ATOM 1141 C C . LEU A 1 153 ? -1.803 4.393 2.292 1.00 89.44 153 LEU A C 1
ATOM 1143 O O . LEU A 1 153 ? -1.756 3.289 2.837 1.00 89.44 153 LEU A O 1
ATOM 1147 N N . HIS A 1 154 ? -2.674 4.670 1.321 1.00 89.62 154 HIS A N 1
ATOM 1148 C CA . HIS A 1 154 ? -3.633 3.691 0.828 1.00 89.62 154 HIS A CA 1
ATOM 1149 C C . HIS A 1 154 ? -2.947 2.561 0.054 1.00 89.62 154 HIS A C 1
ATOM 1151 O O . HIS A 1 154 ? -3.123 1.392 0.404 1.00 89.62 154 HIS A O 1
ATOM 1157 N N . ALA A 1 155 ? -2.100 2.893 -0.921 1.00 90.44 155 ALA A N 1
ATOM 1158 C CA . ALA A 1 155 ? -1.288 1.912 -1.636 1.00 90.44 155 ALA A CA 1
ATOM 1159 C C . ALA A 1 155 ? -0.472 1.046 -0.663 1.00 90.44 155 ALA A C 1
ATOM 1161 O O . ALA A 1 155 ? -0.550 -0.182 -0.710 1.00 90.44 155 ALA A O 1
ATOM 1162 N N . LEU A 1 156 ? 0.223 1.677 0.291 1.00 89.50 156 LEU A N 1
ATOM 1163 C CA . LEU A 1 156 ? 1.004 1.003 1.326 1.00 89.50 156 LEU A CA 1
ATOM 1164 C C . LEU A 1 156 ? 0.164 -0.017 2.093 1.00 89.50 156 LEU A C 1
ATOM 1166 O O . LEU A 1 156 ? 0.614 -1.145 2.308 1.00 89.50 156 LEU A O 1
ATOM 1170 N N . ARG A 1 157 ? -1.057 0.355 2.495 1.00 88.75 157 ARG A N 1
ATOM 1171 C CA . ARG A 1 157 ? -1.923 -0.540 3.261 1.00 88.75 157 ARG A CA 1
ATOM 1172 C C . ARG A 1 157 ? -2.451 -1.713 2.439 1.00 88.75 157 ARG A C 1
ATOM 1174 O O . ARG A 1 157 ? -2.571 -2.806 2.995 1.00 88.75 157 ARG A O 1
ATOM 1181 N N . LEU A 1 158 ? -2.776 -1.505 1.164 1.00 90.06 158 LEU A N 1
ATOM 1182 C CA . LEU A 1 158 ? -3.212 -2.579 0.264 1.00 90.06 158 LEU A CA 1
ATOM 1183 C C . LEU A 1 158 ? -2.075 -3.575 0.019 1.00 90.06 158 LEU A C 1
ATOM 1185 O O . LEU A 1 158 ? -2.251 -4.774 0.225 1.00 90.06 158 LEU A O 1
ATOM 1189 N N . LEU A 1 159 ? -0.897 -3.065 -0.341 1.00 89.00 159 LEU A N 1
ATOM 1190 C CA . LEU A 1 159 ? 0.291 -3.863 -0.650 1.00 89.00 159 LEU A CA 1
ATOM 1191 C C . LEU A 1 159 ? 0.792 -4.632 0.583 1.00 89.00 159 LEU A C 1
ATOM 1193 O O . LEU A 1 159 ? 1.061 -5.827 0.514 1.00 89.00 159 LEU A O 1
ATOM 1197 N N . SER A 1 160 ? 0.800 -3.991 1.753 1.00 86.38 160 SER A N 1
ATOM 1198 C CA . SER A 1 160 ? 1.269 -4.608 3.005 1.00 86.38 160 SER A CA 1
ATOM 1199 C C . SER A 1 160 ? 0.207 -5.470 3.699 1.00 86.38 160 SER A C 1
ATOM 1201 O O . SER A 1 160 ? 0.364 -5.838 4.864 1.00 86.38 160 SER A O 1
ATOM 1203 N N . HIS A 1 161 ? -0.905 -5.787 3.030 1.00 85.56 161 HIS A N 1
ATOM 1204 C CA . HIS A 1 161 ? -2.019 -6.504 3.649 1.00 85.56 161 HIS A CA 1
ATOM 1205 C C . HIS A 1 161 ? -1.619 -7.870 4.201 1.00 85.56 161 HIS A C 1
ATOM 1207 O O . HIS A 1 161 ? -1.934 -8.185 5.351 1.00 85.56 161 HIS A O 1
ATOM 1213 N N . ARG A 1 162 ? -0.863 -8.648 3.425 1.00 81.69 162 ARG A N 1
ATOM 1214 C CA . ARG A 1 162 ? -0.392 -9.975 3.829 1.00 81.69 162 ARG A CA 1
ATOM 1215 C C . ARG A 1 162 ? 0.496 -9.933 5.070 1.00 81.69 162 ARG A C 1
ATOM 1217 O O . ARG A 1 162 ? 0.405 -10.842 5.891 1.00 81.69 162 ARG A O 1
ATOM 1224 N N . LEU A 1 163 ? 1.290 -8.877 5.259 1.00 79.38 163 LEU A N 1
ATOM 1225 C CA . LEU A 1 163 ? 2.106 -8.704 6.467 1.00 79.38 163 LEU A CA 1
ATOM 1226 C C . LEU A 1 163 ? 1.269 -8.574 7.738 1.00 79.38 163 LEU A C 1
ATOM 1228 O O . LEU A 1 163 ? 1.672 -9.060 8.791 1.00 79.38 163 LEU A O 1
ATOM 1232 N N . ILE A 1 164 ? 0.122 -7.901 7.641 1.00 77.25 164 ILE A N 1
ATOM 1233 C CA . ILE A 1 164 ? -0.750 -7.630 8.785 1.00 77.25 164 ILE A CA 1
ATOM 1234 C C . ILE A 1 164 ? -1.734 -8.775 9.013 1.00 77.25 164 ILE A C 1
ATOM 1236 O O . ILE A 1 164 ? -1.936 -9.209 10.145 1.00 77.25 164 ILE A O 1
ATOM 1240 N N . ALA A 1 165 ? -2.363 -9.257 7.944 1.00 76.44 165 ALA A N 1
ATOM 1241 C CA . ALA A 1 165 ? -3.416 -10.257 8.028 1.00 76.44 165 ALA A CA 1
ATOM 1242 C C . ALA A 1 165 ? -2.879 -11.697 8.004 1.00 76.44 165 ALA A C 1
ATOM 1244 O O . ALA A 1 165 ? -3.507 -12.592 8.557 1.00 76.44 165 ALA A O 1
ATOM 1245 N N . GLY A 1 166 ? -1.715 -11.943 7.399 1.00 78.06 166 GLY A N 1
ATOM 1246 C CA . GLY A 1 166 ? -1.153 -13.285 7.216 1.00 78.06 166 GLY A CA 1
ATOM 1247 C C . GLY A 1 166 ? -1.719 -14.051 6.014 1.00 78.06 166 GLY A C 1
ATOM 1248 O O . GLY A 1 166 ? -1.391 -15.223 5.831 1.00 78.06 166 GLY A O 1
ATOM 1249 N N . TRP A 1 167 ? -2.555 -13.417 5.187 1.00 78.38 167 TRP A N 1
ATOM 1250 C CA . TRP A 1 167 ? -3.098 -13.980 3.948 1.00 78.38 167 TRP A CA 1
ATOM 1251 C C . TRP A 1 167 ? -3.121 -12.942 2.824 1.00 78.38 167 TRP A C 1
ATOM 1253 O O . TRP A 1 167 ? -3.163 -11.742 3.087 1.00 78.38 167 TRP A O 1
ATOM 1263 N N . ASP A 1 168 ? -3.107 -13.416 1.577 1.00 80.50 168 ASP A N 1
ATOM 1264 C CA . ASP A 1 168 ? -3.210 -12.562 0.390 1.00 80.50 168 ASP A CA 1
ATOM 1265 C C . ASP A 1 168 ? -4.556 -11.830 0.348 1.00 80.50 168 ASP A C 1
ATOM 1267 O O . ASP A 1 168 ? -5.594 -12.392 0.717 1.00 80.50 168 ASP A O 1
ATOM 1271 N N . LEU A 1 169 ? -4.529 -10.581 -0.117 1.00 85.69 169 LEU A N 1
ATOM 1272 C CA . LEU A 1 169 ? -5.730 -9.771 -0.274 1.00 85.69 169 LEU A CA 1
ATOM 1273 C C . LEU A 1 169 ? -6.580 -10.367 -1.396 1.00 85.69 169 LEU A C 1
ATOM 1275 O O . LEU A 1 169 ? -6.071 -10.734 -2.453 1.00 85.69 169 LEU A O 1
ATOM 1279 N N . ARG A 1 170 ? -7.884 -10.484 -1.185 1.00 87.75 170 ARG A N 1
ATOM 1280 C CA . ARG A 1 170 ? -8.818 -10.950 -2.216 1.00 87.75 170 ARG A CA 1
ATOM 1281 C C . ARG A 1 170 ? -9.457 -9.762 -2.911 1.00 87.75 170 ARG A C 1
ATOM 1283 O O . ARG A 1 170 ? -9.472 -8.663 -2.380 1.00 87.75 170 ARG A O 1
ATOM 1290 N N . ARG A 1 171 ? -10.038 -9.983 -4.094 1.00 89.19 171 ARG A N 1
ATOM 1291 C CA . ARG A 1 171 ? -10.805 -8.934 -4.791 1.00 89.19 171 ARG A CA 1
ATOM 1292 C C . ARG A 1 171 ? -11.979 -8.429 -3.951 1.00 89.19 171 ARG A C 1
ATOM 1294 O O . ARG A 1 171 ? -12.287 -7.241 -3.955 1.00 89.19 171 ARG A O 1
ATOM 1301 N N . GLU A 1 172 ? -12.581 -9.347 -3.204 1.00 90.56 172 GLU A N 1
ATOM 1302 C CA . GLU A 1 172 ? -13.590 -9.053 -2.203 1.00 90.56 172 GLU A CA 1
ATOM 1303 C C . GLU A 1 172 ? -13.148 -9.606 -0.851 1.00 90.56 172 GLU A C 1
ATOM 1305 O O . GLU A 1 172 ? -12.856 -10.798 -0.712 1.00 90.56 172 GLU A O 1
ATOM 1310 N N . GLU A 1 173 ? -13.144 -8.747 0.160 1.00 83.56 173 GLU A N 1
ATOM 1311 C CA . GLU A 1 173 ? -12.868 -9.131 1.541 1.00 83.56 173 GLU A CA 1
ATOM 1312 C C . GLU A 1 173 ? -14.177 -9.240 2.318 1.00 83.56 173 GLU A C 1
ATOM 1314 O O . GLU A 1 173 ? -15.107 -8.453 2.129 1.00 83.56 173 GLU A O 1
ATOM 1319 N N . ARG A 1 174 ? -14.274 -10.223 3.217 1.00 81.06 174 ARG A N 1
ATOM 1320 C CA . ARG A 1 174 ? -15.443 -10.344 4.094 1.00 81.06 174 ARG A CA 1
ATOM 1321 C C . ARG A 1 174 ? -15.232 -9.468 5.321 1.00 81.06 174 ARG A C 1
ATOM 1323 O O . ARG A 1 174 ? -14.344 -9.735 6.127 1.00 81.06 174 ARG A O 1
ATOM 1330 N N . CYS A 1 175 ? -16.083 -8.465 5.508 1.00 74.88 175 CYS A N 1
ATOM 1331 C CA . CYS A 1 175 ? -16.054 -7.650 6.715 1.00 74.88 175 CYS A CA 1
ATOM 1332 C C . CYS A 1 175 ? -16.385 -8.503 7.945 1.00 74.88 175 CYS A C 1
ATOM 1334 O O . CYS A 1 175 ? -17.445 -9.118 8.011 1.00 74.88 175 CYS A O 1
ATOM 1336 N N . ALA A 1 176 ? -15.515 -8.494 8.955 1.00 70.00 176 ALA A N 1
ATOM 1337 C CA . ALA A 1 176 ? -15.746 -9.246 10.188 1.00 70.00 176 ALA A CA 1
ATOM 1338 C C . ALA A 1 176 ? -16.938 -8.727 11.017 1.00 70.00 176 ALA A C 1
ATOM 1340 O O . ALA A 1 176 ? -17.461 -9.468 11.842 1.00 70.00 176 ALA A O 1
ATOM 1341 N N . THR A 1 177 ? -17.359 -7.471 10.821 1.00 69.75 177 THR A N 1
ATOM 1342 C CA . THR A 1 177 ? -18.432 -6.853 11.618 1.00 69.75 177 THR A CA 1
ATOM 1343 C C . THR A 1 177 ? -19.806 -6.994 10.971 1.00 69.75 177 THR A C 1
ATOM 1345 O O . THR A 1 177 ? -20.750 -7.418 11.628 1.00 69.75 177 THR A O 1
ATOM 1348 N N . CYS A 1 178 ? -19.947 -6.624 9.695 1.00 70.81 178 CYS A N 1
ATOM 1349 C CA . CYS A 1 178 ? -21.237 -6.694 8.997 1.00 70.81 178 CYS A CA 1
ATOM 1350 C C . CYS A 1 178 ? -21.395 -7.952 8.133 1.00 70.81 178 CYS A C 1
ATOM 1352 O O . CYS A 1 178 ? -22.434 -8.127 7.501 1.00 70.81 178 CYS A O 1
ATOM 1354 N N . GLU A 1 179 ? -20.361 -8.798 8.081 1.00 73.75 179 GLU A N 1
ATOM 1355 C CA . GLU A 1 179 ? -20.289 -10.062 7.338 1.00 73.75 179 GLU A CA 1
ATOM 1356 C C . GLU A 1 179 ? -20.470 -9.970 5.818 1.00 73.75 179 GLU A C 1
ATOM 1358 O O . GLU A 1 179 ? -20.439 -10.999 5.139 1.00 73.75 179 GLU A O 1
ATOM 1363 N N . ARG A 1 180 ? -20.611 -8.759 5.270 1.00 75.75 180 ARG A N 1
ATOM 1364 C CA . ARG A 1 180 ? -20.715 -8.520 3.829 1.00 75.75 180 ARG A CA 1
ATOM 1365 C C . ARG A 1 180 ? -19.357 -8.677 3.158 1.00 75.75 180 ARG A C 1
ATOM 1367 O O . ARG A 1 180 ? -18.332 -8.298 3.725 1.00 75.75 180 ARG A O 1
ATOM 1374 N N . PHE A 1 181 ? -19.382 -9.193 1.937 1.00 85.50 181 PHE A N 1
ATOM 1375 C CA . PHE A 1 181 ? -18.261 -9.082 1.014 1.00 85.50 181 PHE A CA 1
ATOM 1376 C C . PHE A 1 181 ? -18.216 -7.659 0.462 1.00 85.50 181 PHE A C 1
ATOM 1378 O O . PHE A 1 181 ? -19.254 -7.101 0.101 1.00 85.50 181 PHE A O 1
ATOM 1385 N N . VAL A 1 182 ? -17.030 -7.062 0.472 1.00 85.88 182 VAL A N 1
ATOM 1386 C CA . VAL A 1 182 ? -16.785 -5.694 0.015 1.00 85.88 182 VAL A CA 1
ATOM 1387 C C . VAL A 1 182 ? -15.649 -5.685 -0.992 1.00 85.88 182 VAL A C 1
ATOM 1389 O O . VAL A 1 182 ? -14.614 -6.309 -0.759 1.00 85.88 182 VAL A O 1
ATOM 1392 N N . ASP A 1 183 ? -15.853 -4.980 -2.104 1.00 90.81 183 ASP A N 1
ATOM 1393 C CA . ASP A 1 183 ? -14.826 -4.780 -3.124 1.00 90.81 183 ASP A CA 1
ATOM 1394 C C . ASP A 1 183 ? -13.686 -3.949 -2.532 1.00 90.81 183 ASP A C 1
ATOM 1396 O O . ASP A 1 183 ? -13.896 -2.841 -2.026 1.00 90.81 183 ASP A O 1
ATOM 1400 N N . VAL A 1 184 ? -12.471 -4.486 -2.604 1.00 89.75 184 VAL A N 1
ATOM 1401 C CA . VAL A 1 184 ? -11.276 -3.858 -2.041 1.00 89.75 184 VAL A CA 1
ATOM 1402 C C . VAL A 1 184 ? -10.990 -2.481 -2.639 1.00 89.75 184 VAL A C 1
ATOM 1404 O O . VAL A 1 184 ? -10.501 -1.608 -1.928 1.00 89.75 184 VAL A O 1
ATOM 1407 N N . SER A 1 185 ? -11.357 -2.242 -3.900 1.00 89.94 185 SER A N 1
ATOM 1408 C CA . SER A 1 185 ? -11.191 -0.936 -4.555 1.00 89.94 185 SER A CA 1
ATOM 1409 C C . SER A 1 185 ? -12.058 0.173 -3.948 1.00 89.94 185 SER A C 1
ATOM 1411 O O . SER A 1 185 ? -11.788 1.353 -4.155 1.00 89.94 185 SER A O 1
ATOM 1413 N N . THR A 1 186 ? -13.088 -0.191 -3.179 1.00 88.31 186 THR A N 1
ATOM 1414 C CA . THR A 1 186 ? -13.990 0.759 -2.506 1.00 88.31 186 THR A CA 1
ATOM 1415 C C . THR A 1 186 ? -13.618 1.013 -1.049 1.00 88.31 186 THR A C 1
ATOM 1417 O O . THR A 1 186 ? -14.194 1.892 -0.405 1.00 88.31 186 THR A O 1
ATOM 1420 N N . LEU A 1 187 ? -12.661 0.254 -0.510 1.00 86.88 187 LEU A N 1
ATOM 1421 C CA . LEU A 1 187 ? -12.226 0.409 0.870 1.00 86.88 187 LEU A CA 1
ATOM 1422 C C . LEU A 1 187 ? -11.502 1.736 1.045 1.00 86.88 187 LEU A C 1
ATOM 1424 O O . LEU A 1 187 ? -10.807 2.221 0.157 1.00 86.88 187 LEU A O 1
ATOM 1428 N N . ARG A 1 188 ? -11.660 2.327 2.225 1.00 86.56 188 ARG A N 1
ATOM 1429 C CA . ARG A 1 188 ? -10.929 3.537 2.607 1.00 86.56 188 ARG A CA 1
ATOM 1430 C C . ARG A 1 188 ? -9.869 3.183 3.622 1.00 86.56 188 ARG A C 1
ATOM 1432 O O . ARG A 1 188 ? -10.064 2.268 4.417 1.00 86.56 188 ARG A O 1
ATOM 1439 N N . VAL A 1 189 ? -8.774 3.927 3.635 1.00 88.00 189 VAL A N 1
ATOM 1440 C CA . VAL A 1 189 ? -7.812 3.820 4.728 1.00 88.00 189 VAL A CA 1
ATOM 1441 C C . VAL A 1 189 ? -8.237 4.642 5.933 1.00 88.00 189 VAL A C 1
ATOM 1443 O O . VAL A 1 189 ? -8.869 5.687 5.803 1.00 88.00 189 VAL A O 1
ATOM 1446 N N . HIS A 1 190 ? -7.873 4.144 7.105 1.00 86.12 190 HIS A N 1
ATOM 1447 C CA . HIS A 1 190 ? -7.935 4.842 8.375 1.00 86.12 190 HIS A CA 1
ATOM 1448 C C . HIS A 1 190 ? -6.576 4.741 9.056 1.00 86.12 190 HIS A C 1
ATOM 1450 O O . HIS A 1 190 ? -5.978 3.665 9.090 1.00 86.12 190 HIS A O 1
ATOM 1456 N N . ASP A 1 191 ? -6.113 5.858 9.598 1.00 87.25 191 ASP A N 1
ATOM 1457 C CA . ASP A 1 191 ? -4.830 5.979 10.272 1.00 87.25 191 ASP A CA 1
ATOM 1458 C C . ASP A 1 191 ? -5.037 6.198 11.772 1.00 87.25 191 ASP A C 1
ATOM 1460 O O . ASP A 1 191 ? -5.278 7.315 12.232 1.00 87.25 191 ASP A O 1
ATOM 1464 N N . ASP A 1 192 ? -4.926 5.118 12.540 1.00 83.38 192 ASP A N 1
ATOM 1465 C CA . ASP A 1 192 ? -5.097 5.127 13.999 1.00 83.38 192 ASP A CA 1
ATOM 1466 C C . ASP A 1 192 ? -3.950 5.894 14.690 1.00 83.38 192 ASP A C 1
ATOM 1468 O O . ASP A 1 192 ? -4.099 6.460 15.775 1.00 83.38 192 ASP A O 1
ATOM 1472 N N . GLY A 1 193 ? -2.788 5.972 14.034 1.00 83.00 193 GLY A N 1
ATOM 1473 C CA . GLY A 1 193 ? -1.608 6.669 14.537 1.00 83.00 193 GLY A CA 1
ATOM 1474 C C . GLY A 1 193 ? -1.620 8.185 14.311 1.00 83.00 193 GLY A C 1
ATOM 1475 O O . GLY A 1 193 ? -0.814 8.874 14.944 1.00 83.00 193 GLY A O 1
ATOM 1476 N N . ALA A 1 194 ? -2.526 8.713 13.475 1.00 84.44 194 ALA A N 1
ATOM 1477 C CA . ALA A 1 194 ? -2.582 10.129 13.089 1.00 84.44 194 ALA A CA 1
ATOM 1478 C C . ALA A 1 194 ? -2.637 11.061 14.304 1.00 84.44 194 ALA A C 1
ATOM 1480 O O . ALA A 1 194 ? -1.847 11.994 14.435 1.00 84.44 194 ALA A O 1
ATOM 1481 N N . ARG A 1 195 ? -3.548 10.775 15.241 1.00 80.38 195 ARG A N 1
ATOM 1482 C CA . ARG A 1 195 ? -3.785 11.630 16.410 1.00 80.38 195 ARG A CA 1
ATOM 1483 C C . ARG A 1 195 ? -2.577 11.686 17.341 1.00 80.38 195 ARG A C 1
ATOM 1485 O O . ARG A 1 195 ? -2.246 12.747 17.863 1.00 80.38 195 ARG A O 1
ATOM 1492 N N . ARG A 1 196 ? -1.914 10.546 17.556 1.00 80.69 196 ARG A N 1
ATOM 1493 C CA . ARG A 1 196 ? -0.681 10.479 18.354 1.00 80.69 196 ARG A CA 1
ATOM 1494 C C . ARG A 1 196 ? 0.440 11.264 17.674 1.00 80.69 196 ARG A C 1
ATOM 1496 O O . ARG A 1 196 ? 1.080 12.074 18.333 1.00 80.69 196 ARG A O 1
ATOM 1503 N N . ALA A 1 197 ? 0.629 11.064 16.370 1.00 83.81 197 ALA A N 1
ATOM 1504 C CA . ALA A 1 197 ? 1.644 11.775 15.597 1.00 83.81 197 ALA A CA 1
ATOM 1505 C C . ALA A 1 197 ? 1.433 13.298 15.640 1.00 83.81 197 ALA A C 1
ATOM 1507 O O . ALA A 1 197 ? 2.383 14.039 15.885 1.00 83.81 197 ALA A O 1
ATOM 1508 N N . ALA A 1 198 ? 0.183 13.757 15.514 1.00 81.69 198 ALA A N 1
ATOM 1509 C CA . ALA A 1 198 ? -0.174 15.170 15.612 1.00 81.69 198 ALA A CA 1
ATOM 1510 C C . ALA A 1 198 ? 0.167 15.777 16.986 1.00 81.69 198 ALA A C 1
ATOM 1512 O O . ALA A 1 198 ? 0.706 16.880 17.056 1.00 81.69 198 ALA A O 1
ATOM 1513 N N . LEU A 1 199 ? -0.086 15.051 18.084 1.00 83.12 199 LEU A N 1
ATOM 1514 C CA . LEU A 1 199 ? 0.271 15.496 19.440 1.00 83.12 199 LEU A CA 1
ATOM 1515 C C . LEU A 1 199 ? 1.789 15.594 19.657 1.00 83.12 199 LEU A C 1
ATOM 1517 O O . LEU A 1 199 ? 2.244 16.430 20.436 1.00 83.12 199 LEU A O 1
ATOM 1521 N N . GLU A 1 200 ? 2.561 14.747 18.979 1.00 85.94 200 GLU A N 1
ATOM 1522 C CA . GLU A 1 200 ? 4.026 14.708 19.055 1.00 85.94 200 GLU A CA 1
ATOM 1523 C C . GLU A 1 200 ? 4.706 15.626 18.021 1.00 85.94 200 GLU A C 1
ATOM 1525 O O . GLU A 1 200 ? 5.930 15.752 18.024 1.00 85.94 200 GLU A O 1
ATOM 1530 N N . GLY A 1 201 ? 3.934 16.290 17.150 1.00 83.94 201 GLY A N 1
ATOM 1531 C CA . GLY A 1 201 ? 4.459 17.145 16.081 1.00 83.94 201 GLY A CA 1
ATOM 1532 C C . GLY A 1 201 ? 5.209 16.376 14.987 1.00 83.94 201 GLY A C 1
ATOM 1533 O O . GLY A 1 201 ? 6.095 16.934 14.342 1.00 83.94 201 GLY A O 1
ATOM 1534 N N . ILE A 1 202 ? 4.888 15.094 14.795 1.00 85.38 202 ILE A N 1
ATOM 1535 C CA . ILE A 1 202 ? 5.524 14.214 13.811 1.00 85.38 202 ILE A CA 1
ATOM 1536 C C . ILE A 1 202 ? 4.740 14.285 12.497 1.00 85.38 202 ILE A C 1
ATOM 1538 O O . ILE A 1 202 ? 3.599 13.833 12.430 1.00 85.38 202 ILE A O 1
ATOM 1542 N N . THR A 1 203 ? 5.365 14.815 11.445 1.00 83.19 203 THR A N 1
ATOM 1543 C CA . THR A 1 203 ? 4.776 14.909 10.094 1.00 83.19 203 THR A CA 1
ATOM 1544 C C . THR A 1 203 ? 5.075 13.680 9.239 1.00 83.19 203 THR A C 1
ATOM 1546 O O . THR A 1 203 ? 4.236 13.216 8.473 1.00 83.19 203 THR A O 1
ATOM 1549 N N . GLU A 1 204 ? 6.262 13.106 9.407 1.00 86.62 204 GLU A N 1
ATOM 1550 C CA . GLU A 1 204 ? 6.732 11.940 8.670 1.00 86.62 204 GLU A CA 1
ATOM 1551 C C . GLU A 1 204 ? 6.856 10.732 9.593 1.00 86.62 204 GLU A C 1
ATOM 1553 O O . GLU A 1 204 ? 7.467 10.805 10.661 1.00 86.62 204 GLU A O 1
ATOM 1558 N N . ARG A 1 205 ? 6.315 9.588 9.168 1.00 89.12 205 ARG A N 1
ATOM 1559 C CA . ARG A 1 205 ? 6.451 8.323 9.902 1.00 89.12 205 ARG A CA 1
ATOM 1560 C C . ARG A 1 205 ? 7.165 7.294 9.055 1.00 89.12 205 ARG A C 1
ATOM 1562 O O . ARG A 1 205 ? 7.041 7.280 7.831 1.00 89.12 205 ARG A O 1
ATOM 1569 N N . ASN A 1 206 ? 7.927 6.428 9.717 1.00 88.56 206 ASN A N 1
ATOM 1570 C CA . ASN A 1 206 ? 8.592 5.344 9.010 1.00 88.56 206 ASN A CA 1
ATOM 1571 C C . ASN A 1 206 ? 7.564 4.325 8.500 1.00 88.56 206 ASN A C 1
ATOM 1573 O O . ASN A 1 206 ? 6.477 4.175 9.064 1.00 88.56 206 ASN A O 1
ATOM 1577 N N . LEU A 1 207 ? 7.922 3.608 7.435 1.00 86.88 207 LEU A N 1
ATOM 1578 C CA . LEU A 1 207 ? 7.022 2.644 6.799 1.00 86.88 207 LEU A CA 1
ATOM 1579 C C . LEU A 1 207 ? 6.472 1.602 7.776 1.00 86.88 207 LEU A C 1
ATOM 1581 O O . LEU A 1 207 ? 5.288 1.292 7.732 1.00 86.88 207 LEU A O 1
ATOM 1585 N N . GLN A 1 208 ? 7.301 1.090 8.687 1.00 82.94 208 GLN A N 1
ATOM 1586 C CA . GLN A 1 208 ? 6.877 0.056 9.630 1.00 82.94 208 GLN A CA 1
ATOM 1587 C C . GLN A 1 208 ? 5.772 0.547 10.578 1.00 82.94 208 GLN A C 1
ATOM 1589 O O . GLN A 1 208 ? 4.826 -0.194 10.838 1.00 82.94 208 GLN A O 1
ATOM 1594 N N . GLN A 1 209 ? 5.880 1.786 11.067 1.00 86.50 209 GLN A N 1
ATOM 1595 C CA . GLN A 1 209 ? 4.847 2.436 11.877 1.00 86.50 209 GLN A CA 1
ATOM 1596 C C . GLN A 1 209 ? 3.565 2.652 11.073 1.00 86.50 209 GLN A C 1
ATOM 1598 O O . GLN A 1 209 ? 2.475 2.379 11.562 1.00 86.50 209 GLN A O 1
ATOM 1603 N N . LEU A 1 210 ? 3.677 3.110 9.824 1.00 89.06 210 LEU A N 1
ATOM 1604 C CA . LEU A 1 210 ? 2.510 3.313 8.965 1.00 89.06 210 LEU A CA 1
ATOM 1605 C C . LEU A 1 210 ? 1.779 1.999 8.681 1.00 89.06 210 LEU A C 1
ATOM 1607 O O . LEU A 1 210 ? 0.557 1.945 8.773 1.00 89.06 210 LEU A O 1
ATOM 1611 N N . ILE A 1 211 ? 2.515 0.925 8.398 1.00 85.56 211 ILE A N 1
ATOM 1612 C CA . ILE A 1 211 ? 1.950 -0.409 8.166 1.00 85.56 211 ILE A CA 1
ATOM 1613 C C . ILE A 1 211 ? 1.197 -0.915 9.405 1.00 85.56 211 ILE A C 1
ATOM 1615 O O . ILE A 1 211 ? 0.135 -1.515 9.256 1.00 85.56 211 ILE A O 1
ATOM 1619 N N . SER A 1 212 ? 1.710 -0.665 10.618 1.00 83.12 212 SER A N 1
ATOM 1620 C CA . SER A 1 212 ? 1.053 -1.095 11.862 1.00 83.12 212 SER A CA 1
ATOM 1621 C C . SER A 1 212 ? -0.147 -0.239 12.263 1.00 83.12 212 SER A C 1
ATOM 1623 O O . SER A 1 212 ? -1.080 -0.753 12.879 1.00 83.12 212 SER A O 1
ATOM 1625 N N . ASP A 1 213 ? -0.113 1.053 11.945 1.00 86.00 213 ASP A N 1
ATOM 1626 C CA . ASP A 1 213 ? -1.100 2.031 12.411 1.00 86.00 213 ASP A CA 1
ATOM 1627 C C . ASP A 1 213 ? -2.221 2.282 11.385 1.00 86.00 213 ASP A C 1
ATOM 1629 O O . ASP A 1 213 ? -3.204 2.953 11.699 1.00 86.00 213 ASP A O 1
ATOM 1633 N N . THR A 1 214 ? -2.102 1.735 10.170 1.00 86.50 214 THR A N 1
ATOM 1634 C CA . THR A 1 214 ? -3.071 1.943 9.084 1.00 86.50 214 THR A CA 1
ATOM 1635 C C . THR A 1 214 ? -3.963 0.726 8.867 1.00 86.50 214 THR A C 1
ATOM 1637 O O . THR A 1 214 ? -3.522 -0.424 8.806 1.00 86.50 214 THR A O 1
ATOM 1640 N N . TYR A 1 215 ? -5.248 0.981 8.660 1.00 85.50 215 TYR A N 1
ATOM 1641 C CA . TYR A 1 215 ? -6.285 -0.031 8.521 1.00 85.50 215 TYR A CA 1
ATOM 1642 C C . TYR A 1 215 ? -7.183 0.258 7.322 1.00 85.50 215 TYR A C 1
ATOM 1644 O O . TYR A 1 215 ? -7.303 1.397 6.886 1.00 85.50 215 TYR A O 1
ATOM 1652 N N . LEU A 1 216 ? -7.836 -0.782 6.802 1.00 87.69 216 LEU A N 1
ATOM 1653 C CA . LEU A 1 216 ? -8.893 -0.645 5.799 1.00 87.69 216 LEU A CA 1
ATOM 1654 C C . LEU A 1 216 ? -10.252 -0.583 6.498 1.00 87.69 216 LEU A C 1
ATOM 1656 O O . LEU A 1 216 ? -10.525 -1.376 7.400 1.00 87.69 216 LEU A O 1
ATOM 1660 N N . VAL A 1 217 ? -11.102 0.337 6.060 1.00 86.44 217 VAL A N 1
ATOM 1661 C CA . VAL A 1 217 ? -12.457 0.581 6.552 1.00 86.44 217 VAL A CA 1
ATOM 1662 C C . VAL A 1 217 ? -13.456 0.024 5.547 1.00 86.44 217 VAL A C 1
ATOM 1664 O O . VAL A 1 217 ? -13.404 0.333 4.358 1.00 86.44 217 VAL A O 1
ATOM 1667 N N . CYS A 1 218 ? -14.393 -0.773 6.046 1.00 82.19 218 CYS A N 1
ATOM 1668 C CA . CYS A 1 218 ? -15.541 -1.269 5.301 1.00 82.19 218 CYS A CA 1
ATOM 1669 C C . CYS A 1 218 ? -16.497 -0.112 4.982 1.00 82.19 218 CYS A C 1
ATOM 1671 O O . CYS A 1 218 ? -17.083 0.452 5.901 1.00 82.19 218 CYS A O 1
ATOM 1673 N N . ASP A 1 219 ? -16.699 0.221 3.707 1.00 80.38 219 ASP A N 1
ATOM 1674 C CA . ASP A 1 219 ? -17.583 1.325 3.294 1.00 80.38 219 ASP A CA 1
ATOM 1675 C C . ASP A 1 219 ? -19.049 1.149 3.777 1.00 80.38 219 ASP A C 1
ATOM 1677 O O . ASP A 1 219 ? -19.590 2.070 4.379 1.00 80.38 219 ASP A O 1
ATOM 1681 N N . PRO A 1 220 ? -19.682 -0.043 3.704 1.00 77.44 220 PRO A N 1
ATOM 1682 C CA . PRO A 1 220 ? -21.058 -0.222 4.182 1.00 77.44 220 PRO A CA 1
ATOM 1683 C C . PRO A 1 220 ? -21.318 0.031 5.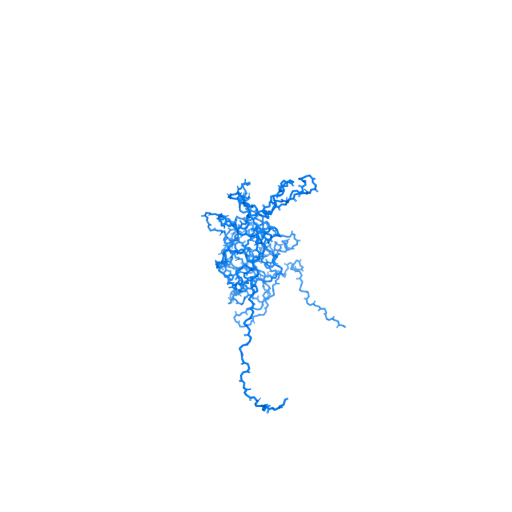673 1.00 77.44 220 PRO A C 1
ATOM 1685 O O . PRO A 1 220 ? -22.431 0.411 6.035 1.00 77.44 220 PRO A O 1
ATOM 1688 N N . CYS A 1 221 ? -20.368 -0.289 6.556 1.00 75.19 221 CYS A N 1
ATOM 1689 C CA . CYS A 1 221 ? -20.582 -0.210 8.009 1.00 75.19 221 CYS A CA 1
ATOM 1690 C C . CYS A 1 221 ? -19.589 0.695 8.736 1.00 75.19 221 CYS A C 1
ATOM 1692 O O . CYS A 1 221 ? -19.706 0.846 9.948 1.00 75.19 221 CYS A O 1
ATOM 1694 N N . HIS A 1 222 ? -18.629 1.267 8.009 1.00 79.81 222 HIS A N 1
ATOM 1695 C CA . HIS A 1 222 ? -17.545 2.113 8.506 1.00 79.81 222 HIS A CA 1
ATOM 1696 C C . HIS A 1 222 ? -16.716 1.487 9.640 1.00 79.81 222 HIS A C 1
ATOM 1698 O O . HIS A 1 222 ? -16.163 2.187 10.480 1.00 79.81 222 HIS A O 1
ATOM 1704 N N . GLU A 1 223 ? -16.602 0.158 9.648 1.00 79.44 223 GLU A N 1
ATOM 1705 C CA . GLU A 1 223 ? -15.804 -0.590 10.626 1.00 79.44 223 GLU A CA 1
ATOM 1706 C C . GLU A 1 223 ? -14.520 -1.113 9.991 1.00 79.44 223 GLU A C 1
ATOM 1708 O O . GLU A 1 223 ? -14.495 -1.430 8.800 1.00 79.44 223 GLU A O 1
ATOM 1713 N N . LEU A 1 224 ? -13.463 -1.273 10.789 1.00 80.31 224 LEU A N 1
ATOM 1714 C CA . LEU A 1 224 ? -12.198 -1.807 10.278 1.00 80.31 224 LEU A CA 1
ATOM 1715 C C . LEU A 1 224 ? -12.339 -3.263 9.822 1.00 80.31 224 LEU A C 1
ATOM 1717 O O . LEU A 1 224 ? -12.889 -4.108 10.539 1.00 80.31 224 LEU A O 1
ATOM 1721 N N . LEU A 1 225 ? -11.796 -3.551 8.644 1.00 75.00 225 LEU A N 1
ATOM 1722 C CA . LEU A 1 225 ? -11.876 -4.845 7.975 1.00 75.00 225 LEU A CA 1
ATOM 1723 C C . LEU A 1 225 ? -11.082 -5.934 8.710 1.00 75.00 225 LEU A C 1
ATOM 1725 O O . LEU A 1 225 ? -11.518 -7.082 8.772 1.00 75.00 225 LEU A O 1
ATOM 1729 N N . HIS A 1 226 ? -9.963 -5.558 9.334 1.00 63.41 226 HIS A N 1
ATOM 1730 C CA . HIS A 1 226 ? -9.127 -6.449 10.136 1.00 63.41 226 HIS A CA 1
ATOM 1731 C C . HIS A 1 226 ? -9.173 -6.036 11.608 1.00 63.41 226 HIS A C 1
ATOM 1733 O O . HIS A 1 226 ? -9.257 -4.842 11.906 1.00 63.41 226 HIS A O 1
ATOM 1739 N N . PRO A 1 227 ? -9.174 -7.006 12.539 1.00 52.59 227 PRO A N 1
ATOM 1740 C CA . PRO A 1 227 ? -9.156 -6.699 13.960 1.00 52.59 227 PRO A CA 1
ATOM 1741 C C . PRO A 1 227 ? -7.886 -5.915 14.300 1.00 52.59 227 PRO A C 1
ATOM 1743 O O . PRO A 1 227 ? -6.810 -6.247 13.805 1.00 52.59 227 PRO A O 1
ATOM 1746 N N . HIS A 1 228 ? -7.992 -4.913 15.177 1.00 56.12 228 HIS A N 1
ATOM 1747 C CA . HIS A 1 228 ? -6.783 -4.362 15.784 1.00 56.12 228 HIS A CA 1
ATOM 1748 C C . HIS A 1 228 ? -6.126 -5.429 16.685 1.00 56.12 228 HIS A C 1
ATOM 1750 O O . HIS A 1 228 ? -6.706 -6.493 16.946 1.00 56.12 228 HIS A O 1
ATOM 1756 N N . ALA A 1 229 ? -4.958 -5.099 17.247 1.00 54.75 229 ALA A N 1
ATOM 1757 C CA . ALA A 1 229 ? -4.440 -5.746 18.452 1.00 54.75 229 ALA A CA 1
ATOM 1758 C C . ALA A 1 229 ? -5.582 -6.068 19.441 1.00 54.75 229 ALA A C 1
ATOM 1760 O O . ALA A 1 229 ? -6.552 -5.316 19.531 1.00 54.75 229 ALA A O 1
ATOM 1761 N N . VAL A 1 230 ? -5.469 -7.178 20.181 1.00 52.38 230 VAL A N 1
ATOM 1762 C CA . VAL A 1 230 ? -6.480 -7.776 21.091 1.00 52.38 230 VAL A CA 1
ATOM 1763 C C . VAL A 1 230 ? -7.392 -6.764 21.819 1.00 52.38 230 VAL A C 1
ATOM 1765 O O . VAL A 1 230 ? -8.581 -7.026 22.005 1.00 52.38 230 VAL A O 1
ATOM 1768 N N . ALA A 1 231 ? -6.870 -5.593 22.188 1.00 49.56 231 ALA A N 1
ATOM 1769 C CA . ALA A 1 231 ? -7.606 -4.452 22.734 1.00 49.56 231 ALA A CA 1
ATOM 1770 C C . ALA A 1 231 ? -8.856 -4.025 21.929 1.00 49.56 231 ALA A C 1
ATOM 1772 O O . ALA A 1 231 ? -9.901 -3.768 22.526 1.00 49.56 231 ALA A O 1
ATOM 1773 N N . ALA A 1 232 ? -8.830 -4.001 20.595 1.00 49.94 232 ALA A N 1
ATOM 1774 C CA . ALA A 1 232 ? -10.004 -3.551 19.841 1.00 49.94 232 ALA A CA 1
ATOM 1775 C C . ALA A 1 232 ? -11.007 -4.656 19.510 1.00 49.94 232 ALA A C 1
ATOM 1777 O O . ALA A 1 232 ? -12.199 -4.381 19.390 1.00 49.94 232 ALA A O 1
ATOM 1778 N N . GLN A 1 233 ? -10.575 -5.920 19.440 1.00 57.09 233 GLN A N 1
ATOM 1779 C CA . GLN A 1 233 ? -11.531 -7.031 19.520 1.00 57.09 233 GLN A CA 1
ATOM 1780 C C . GLN A 1 233 ? -12.292 -6.968 20.847 1.00 57.09 233 GLN A C 1
ATOM 1782 O O . GLN A 1 233 ? -13.515 -7.113 20.869 1.00 57.09 233 GLN A O 1
ATOM 1787 N N . ARG A 1 234 ? -11.588 -6.665 21.947 1.00 59.16 234 ARG A N 1
ATOM 1788 C CA . ARG A 1 234 ? -12.223 -6.426 23.246 1.00 59.16 234 ARG A CA 1
ATOM 1789 C C . ARG A 1 234 ? -13.163 -5.227 23.213 1.00 59.16 234 ARG A C 1
ATOM 1791 O O . ARG A 1 234 ? -14.212 -5.341 23.827 1.00 59.16 234 ARG A O 1
ATOM 1798 N N . ALA A 1 235 ? -12.834 -4.134 22.515 1.00 57.97 235 ALA A N 1
ATOM 1799 C CA . ALA A 1 235 ? -13.712 -2.970 22.324 1.00 57.97 235 ALA A CA 1
ATOM 1800 C C . ALA A 1 235 ? -15.000 -3.306 21.541 1.00 57.97 235 ALA A C 1
ATOM 1802 O O . ALA A 1 235 ? -16.083 -2.866 21.917 1.00 57.97 235 ALA A O 1
ATOM 1803 N N . ARG A 1 236 ? -14.916 -4.151 20.505 1.00 59.97 236 ARG A N 1
ATOM 1804 C CA . ARG A 1 236 ? -16.080 -4.595 19.709 1.00 59.97 236 ARG A CA 1
ATOM 1805 C C . ARG A 1 236 ? -17.040 -5.507 20.464 1.00 59.97 236 ARG A C 1
ATOM 1807 O O . ARG A 1 236 ? -18.241 -5.456 20.233 1.00 59.97 236 ARG A O 1
ATOM 1814 N N . MET A 1 237 ? -16.519 -6.325 21.376 1.00 66.88 237 MET A N 1
ATOM 1815 C CA . MET A 1 237 ? -17.338 -7.170 22.252 1.00 66.88 237 MET A CA 1
ATOM 1816 C C . MET A 1 237 ? -18.047 -6.367 23.351 1.00 66.88 237 MET A C 1
ATOM 1818 O O . MET A 1 237 ? -18.837 -6.936 24.106 1.00 66.88 237 MET A O 1
ATOM 1822 N N . ARG A 1 238 ? -17.765 -5.062 23.483 1.00 78.50 238 ARG A N 1
ATOM 1823 C CA . ARG A 1 238 ? -18.394 -4.233 24.510 1.00 78.50 238 ARG A CA 1
ATOM 1824 C C . ARG A 1 238 ? -19.781 -3.797 24.057 1.00 78.50 238 ARG A C 1
ATOM 1826 O O . ARG A 1 238 ? -19.963 -3.386 22.910 1.00 78.50 238 ARG A O 1
ATOM 1833 N N . PRO A 1 239 ? -20.768 -3.835 24.956 1.00 78.69 239 PRO A N 1
ATOM 1834 C CA . PRO A 1 239 ? -22.105 -3.384 24.635 1.00 78.69 239 PRO A CA 1
ATOM 1835 C C . PRO A 1 239 ? -22.130 -1.881 24.353 1.00 78.69 239 PRO A C 1
ATOM 1837 O O . PRO A 1 239 ? -21.418 -1.085 24.979 1.00 78.69 239 PRO A O 1
ATOM 1840 N N . GLN A 1 240 ? -23.011 -1.503 23.428 1.00 82.12 240 GLN A N 1
ATOM 1841 C CA . GLN A 1 240 ? -23.402 -0.117 23.213 1.00 82.12 240 GLN A CA 1
ATOM 1842 C C . GLN A 1 240 ? -24.021 0.445 24.498 1.00 82.12 240 GLN A C 1
ATOM 1844 O O . GLN A 1 240 ? -24.848 -0.213 25.131 1.00 82.12 240 GLN A O 1
ATOM 1849 N N . CYS A 1 241 ? -23.639 1.665 24.879 1.00 84.50 241 CYS A N 1
ATOM 1850 C CA . CYS A 1 241 ? -24.233 2.328 26.030 1.00 84.50 241 CYS A CA 1
ATOM 1851 C C . CYS A 1 241 ? -25.730 2.578 25.770 1.00 84.50 241 CYS A C 1
ATOM 1853 O O . CYS A 1 241 ? -26.062 3.276 24.809 1.00 84.50 241 CYS A O 1
ATOM 1855 N N . PRO A 1 242 ? -26.641 2.081 26.626 1.00 84.19 242 PRO A N 1
ATOM 1856 C CA . PRO A 1 242 ? -28.078 2.269 26.430 1.00 84.19 242 PRO A CA 1
ATOM 1857 C C . PRO A 1 242 ? -28.539 3.713 26.685 1.00 84.19 242 PRO A C 1
ATOM 1859 O O . PRO A 1 242 ? -29.623 4.082 26.248 1.00 84.19 242 PRO A O 1
ATOM 1862 N N . ALA A 1 243 ? -27.741 4.525 27.389 1.00 86.62 243 ALA A N 1
ATOM 1863 C CA . ALA A 1 243 ? -28.102 5.897 27.745 1.00 86.62 243 ALA A CA 1
ATOM 1864 C C . ALA A 1 243 ? -27.744 6.915 26.650 1.00 86.62 243 ALA A C 1
ATOM 1866 O O . ALA A 1 243 ? -28.578 7.739 26.292 1.00 86.62 243 ALA A O 1
ATOM 1867 N N . CYS A 1 244 ? -26.518 6.865 26.113 1.00 80.94 244 CYS A N 1
ATOM 1868 C CA . CYS A 1 244 ? -26.037 7.834 25.117 1.00 80.94 244 CYS A CA 1
ATOM 1869 C C . CYS A 1 244 ? -25.755 7.234 23.732 1.00 80.94 244 CYS A C 1
ATOM 1871 O O . CYS A 1 244 ? -25.427 7.969 22.807 1.00 80.94 244 CYS A O 1
ATOM 1873 N N . GLY A 1 245 ? -25.850 5.911 23.568 1.00 78.56 245 GLY A N 1
ATOM 1874 C CA . GLY A 1 245 ? -25.581 5.243 22.294 1.00 78.56 245 GLY A CA 1
ATOM 1875 C C . GLY A 1 245 ? -24.098 5.062 21.951 1.00 78.56 245 GLY A C 1
ATOM 1876 O O . GLY A 1 245 ? -23.809 4.510 20.889 1.00 78.56 245 GLY A O 1
ATOM 1877 N N . ALA A 1 246 ? -23.166 5.455 22.825 1.00 75.19 246 ALA A N 1
ATOM 1878 C CA . ALA A 1 246 ? -21.727 5.274 22.617 1.00 75.19 246 ALA A CA 1
ATOM 1879 C C . ALA A 1 246 ? -21.354 3.798 22.378 1.00 75.19 246 ALA A C 1
ATOM 1881 O O . ALA A 1 246 ? -21.808 2.913 23.111 1.00 75.19 246 ALA A O 1
ATOM 1882 N N . ARG A 1 247 ? -20.514 3.523 21.372 1.00 75.50 247 ARG A N 1
ATOM 1883 C CA . ARG A 1 247 ? -20.023 2.177 21.014 1.00 75.50 247 ARG A CA 1
ATOM 1884 C C . ARG A 1 247 ? -18.518 2.067 21.240 1.00 75.50 247 ARG A C 1
ATOM 1886 O O . ARG A 1 247 ? -17.805 3.055 21.134 1.00 75.50 247 ARG A O 1
ATOM 1893 N N . GLY A 1 248 ? -18.038 0.871 21.578 1.00 68.62 248 GLY A N 1
ATOM 1894 C CA . GLY A 1 248 ? -16.605 0.559 21.704 1.00 68.62 248 GLY A CA 1
ATOM 1895 C C . GLY A 1 248 ? -15.883 1.144 22.927 1.00 68.62 248 GLY A C 1
ATOM 1896 O O . GLY A 1 248 ? -14.884 0.585 23.368 1.00 68.62 248 GLY A O 1
ATOM 1897 N N . ASN A 1 249 ? -16.403 2.223 23.517 1.00 75.50 249 ASN A N 1
ATOM 1898 C CA . ASN A 1 249 ? -15.728 2.998 24.563 1.00 75.50 249 ASN A CA 1
ATOM 1899 C C . ASN A 1 249 ? -16.213 2.702 25.997 1.00 75.50 249 ASN A C 1
ATOM 1901 O O . ASN A 1 249 ? -15.722 3.268 26.970 1.00 75.50 249 ASN A O 1
ATOM 1905 N N . THR A 1 250 ? -17.197 1.821 26.166 1.00 82.50 250 THR A N 1
ATOM 1906 C CA . THR A 1 250 ? -17.659 1.393 27.496 1.00 82.50 250 THR A CA 1
ATOM 1907 C C . THR A 1 250 ? -16.540 0.593 28.179 1.00 82.50 250 THR A C 1
ATOM 1909 O O . THR A 1 250 ? -15.725 -0.030 27.508 1.00 82.50 250 THR A O 1
ATOM 1912 N N . LYS A 1 251 ? -16.413 0.648 29.505 1.00 85.62 251 LYS A N 1
ATOM 1913 C CA . LYS A 1 251 ? -15.379 -0.060 30.279 1.00 85.62 251 LYS A CA 1
ATOM 1914 C C . LYS A 1 251 ? -16.029 -1.091 31.184 1.00 85.62 251 LYS A C 1
ATOM 1916 O O . LYS A 1 251 ? -17.100 -0.831 31.729 1.00 85.62 251 LYS A O 1
ATOM 1921 N N . ARG A 1 252 ? -15.399 -2.252 31.360 1.00 85.81 252 ARG A N 1
ATOM 1922 C CA . ARG A 1 252 ? -15.915 -3.273 32.281 1.00 85.81 252 ARG A CA 1
ATOM 1923 C C . ARG A 1 252 ? -15.648 -2.845 33.722 1.00 85.81 252 ARG A C 1
ATOM 1925 O O . ARG A 1 252 ? -14.536 -2.420 34.029 1.00 85.81 252 ARG A O 1
ATOM 1932 N N . ILE A 1 253 ? -16.641 -2.973 34.596 1.00 86.81 253 ILE A N 1
ATOM 1933 C CA . ILE A 1 253 ? -16.474 -2.712 36.024 1.00 86.81 253 ILE A CA 1
ATOM 1934 C C . ILE A 1 253 ? -15.992 -3.993 36.703 1.00 86.81 253 ILE A C 1
ATOM 1936 O O . ILE A 1 253 ? -16.622 -5.046 36.598 1.00 86.81 253 ILE A O 1
ATOM 1940 N N . VAL A 1 254 ? -14.861 -3.904 37.392 1.00 84.44 254 VAL A N 1
ATOM 1941 C CA . VAL A 1 254 ? -14.296 -4.991 38.190 1.00 84.44 254 VAL A CA 1
ATOM 1942 C C . VAL A 1 254 ? -14.540 -4.669 39.658 1.00 84.44 254 VAL A C 1
ATOM 1944 O O . VAL A 1 254 ? -13.954 -3.736 40.201 1.00 84.44 254 VAL A O 1
ATOM 1947 N N . TRP A 1 255 ? -15.443 -5.415 40.284 1.00 84.38 255 TRP A N 1
ATOM 1948 C CA . TRP A 1 255 ? -15.842 -5.222 41.678 1.00 84.38 255 TRP A CA 1
ATOM 1949 C C . TRP A 1 255 ? -14.972 -6.041 42.636 1.00 84.38 255 TRP A C 1
ATOM 1951 O O . TRP A 1 255 ? -14.541 -7.142 42.298 1.00 84.38 255 TRP A O 1
ATOM 1961 N N . GLY A 1 256 ? -14.752 -5.526 43.850 1.00 75.06 256 GLY A N 1
ATOM 1962 C CA . GLY A 1 256 ? -14.142 -6.290 44.947 1.00 75.06 256 GLY A CA 1
ATOM 1963 C C . GLY A 1 256 ? -12.638 -6.569 44.821 1.00 75.06 256 GLY A C 1
ATOM 1964 O O . GLY A 1 256 ? -12.133 -7.443 45.521 1.00 75.06 256 GLY A O 1
ATOM 1965 N N . MET A 1 257 ? -11.919 -5.846 43.955 1.00 71.06 257 MET A N 1
ATOM 1966 C CA . MET A 1 257 ? -10.461 -5.955 43.807 1.00 71.06 257 MET A CA 1
ATOM 1967 C C . MET A 1 257 ? -9.750 -4.697 44.317 1.00 71.06 257 MET A C 1
ATOM 1969 O O . MET A 1 257 ? -10.174 -3.581 44.024 1.00 71.06 257 MET A O 1
ATOM 1973 N N . ASN A 1 258 ? -8.640 -4.867 45.044 1.00 64.38 258 ASN A N 1
ATOM 1974 C CA . ASN A 1 258 ? -7.772 -3.750 45.414 1.00 64.38 258 ASN A CA 1
ATOM 1975 C C . ASN A 1 258 ? -6.969 -3.274 44.202 1.00 64.38 258 ASN A C 1
ATOM 1977 O O . ASN A 1 258 ? -6.335 -4.071 43.513 1.00 64.38 258 ASN A O 1
ATOM 1981 N N . VAL A 1 259 ? -6.896 -1.954 44.024 1.00 60.56 259 VAL A N 1
ATOM 1982 C CA . VAL A 1 259 ? -6.093 -1.290 42.978 1.00 60.56 259 VAL A CA 1
ATOM 1983 C C . VAL A 1 259 ? -4.596 -1.653 43.064 1.00 60.56 259 VAL A C 1
ATOM 1985 O O . VAL A 1 259 ? -3.876 -1.518 42.082 1.00 60.56 259 VAL A O 1
ATOM 1988 N N . GLY A 1 260 ? -4.123 -2.136 44.220 1.00 62.59 260 GLY A N 1
ATOM 1989 C CA . GLY A 1 260 ? -2.728 -2.533 44.439 1.00 62.59 260 GLY A CA 1
ATOM 1990 C C . GLY A 1 260 ? -2.366 -3.972 44.047 1.00 62.59 260 GLY A C 1
ATOM 1991 O O . GLY A 1 260 ? -1.178 -4.262 43.945 1.00 62.59 260 GLY A O 1
ATOM 1992 N N . ASP A 1 261 ? -3.344 -4.857 43.822 1.00 58.00 261 ASP A N 1
ATOM 1993 C CA . ASP A 1 261 ? -3.084 -6.301 43.678 1.00 58.00 261 ASP A CA 1
ATOM 1994 C C . ASP A 1 261 ? -2.948 -6.760 42.212 1.00 58.00 261 ASP A C 1
ATOM 1996 O O . ASP A 1 261 ? -2.534 -7.893 41.962 1.00 58.00 261 ASP A O 1
ATOM 2000 N N . VAL A 1 262 ? -3.271 -5.904 41.230 1.00 57.25 262 VAL A N 1
ATOM 2001 C CA . VAL A 1 262 ? -3.237 -6.237 39.792 1.00 57.25 262 VAL A CA 1
ATOM 2002 C C . VAL A 1 262 ? -2.728 -5.046 38.970 1.00 57.25 262 VAL A C 1
ATOM 2004 O O . VAL A 1 262 ? -3.073 -3.908 39.288 1.00 57.25 262 VAL A O 1
ATOM 2007 N N . PRO A 1 263 ? -1.926 -5.268 37.906 1.00 57.94 263 PRO A N 1
ATOM 2008 C CA . PRO A 1 263 ? -1.566 -4.211 36.966 1.00 57.94 263 PRO A CA 1
ATOM 2009 C C . PRO A 1 263 ? -2.821 -3.502 36.447 1.00 57.94 263 PRO A C 1
ATOM 2011 O O . PRO A 1 263 ? -3.761 -4.161 36.007 1.00 57.94 263 PRO A O 1
ATOM 2014 N N . LEU A 1 264 ? -2.833 -2.168 36.500 1.00 60.66 264 LEU A N 1
ATOM 2015 C CA . LEU A 1 264 ? -3.938 -1.350 35.999 1.00 60.66 264 LEU A CA 1
ATOM 2016 C C . LEU A 1 264 ? -4.184 -1.658 34.516 1.00 60.66 264 LEU A C 1
ATOM 2018 O O . LEU A 1 264 ? -3.403 -1.250 33.654 1.00 60.66 264 LEU A O 1
ATOM 2022 N N . GLU A 1 265 ? -5.271 -2.366 34.214 1.00 63.50 265 GLU A N 1
ATOM 2023 C CA . GLU A 1 265 ? -5.681 -2.583 32.830 1.00 63.50 265 GLU A CA 1
ATOM 2024 C C . GLU A 1 265 ? -6.385 -1.320 32.292 1.00 63.50 265 GLU A C 1
ATOM 2026 O O . GLU A 1 265 ? -7.305 -0.806 32.934 1.00 63.50 265 GLU A O 1
ATOM 2031 N N . PRO A 1 266 ? -6.018 -0.805 31.101 1.00 65.69 266 PRO A N 1
ATOM 2032 C CA . PRO A 1 266 ? -6.597 0.431 30.553 1.00 65.69 266 PRO A CA 1
ATOM 2033 C C . PRO A 1 266 ? -8.101 0.317 30.221 1.00 65.69 266 PRO A C 1
ATOM 2035 O O . PRO A 1 266 ? -8.807 1.330 30.120 1.00 65.69 266 PRO A O 1
ATOM 2038 N N . ASP A 1 267 ? -8.594 -0.917 30.091 1.00 69.44 267 ASP A N 1
ATOM 2039 C CA . ASP A 1 267 ? -9.923 -1.280 29.592 1.00 69.44 267 ASP A CA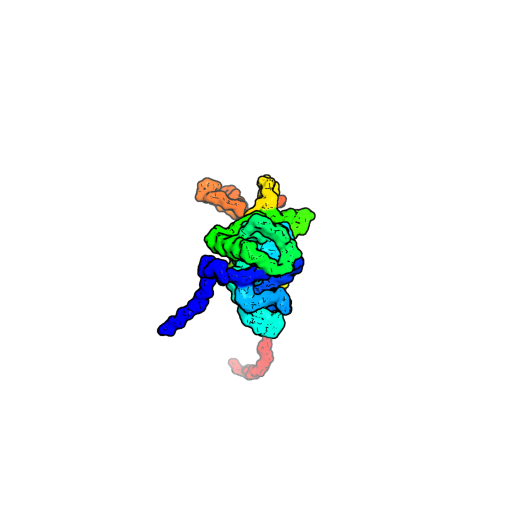 1
ATOM 2040 C C . ASP A 1 267 ? -10.988 -1.500 30.681 1.00 69.44 267 ASP A C 1
ATOM 2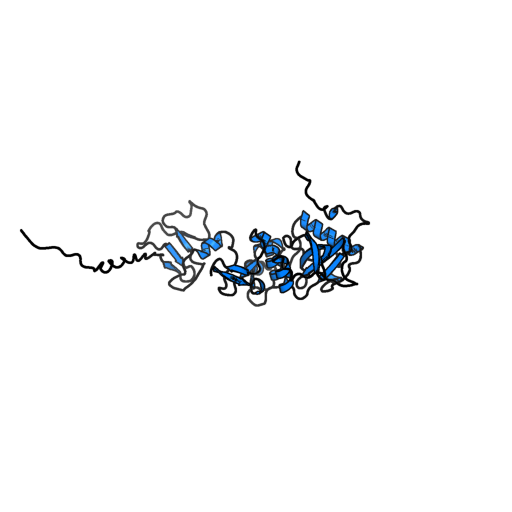042 O O . ASP A 1 267 ? -12.157 -1.756 30.367 1.00 69.44 267 ASP A O 1
ATOM 2046 N N . VAL A 1 268 ? -10.614 -1.390 31.957 1.00 79.62 268 VAL A N 1
ATOM 2047 C CA . VAL A 1 268 ? -11.511 -1.635 33.094 1.00 79.62 268 VAL A CA 1
ATOM 2048 C C . VAL A 1 268 ? -11.613 -0.419 34.010 1.00 79.62 268 VAL A C 1
ATOM 2050 O O . VAL A 1 268 ? -10.777 0.483 33.991 1.00 79.62 268 VAL A O 1
ATOM 2053 N N . VAL A 1 269 ? -12.672 -0.388 34.814 1.00 83.38 269 VAL A N 1
ATOM 2054 C CA . VAL A 1 269 ? -12.813 0.516 35.958 1.00 83.38 269 VAL A CA 1
ATOM 2055 C C . VAL A 1 269 ? -12.971 -0.344 37.199 1.00 83.38 269 VAL A C 1
ATOM 2057 O O . VAL A 1 269 ? -13.785 -1.264 37.219 1.00 83.38 269 VAL A O 1
ATOM 2060 N N . TYR A 1 270 ? -12.194 -0.061 38.235 1.00 83.06 270 TYR A N 1
ATOM 2061 C CA . TYR A 1 270 ? -12.298 -0.785 39.495 1.00 83.06 270 TYR A CA 1
ATOM 2062 C C . TYR A 1 270 ? -13.411 -0.163 40.336 1.00 83.06 270 TYR A C 1
ATOM 2064 O O . TYR A 1 270 ? -13.368 1.022 40.670 1.00 83.06 270 TYR A O 1
ATOM 2072 N N . GLY A 1 271 ? -14.437 -0.961 40.619 1.00 77.88 271 GLY A N 1
ATOM 2073 C CA . GLY A 1 271 ? -15.508 -0.608 41.539 1.00 77.88 271 GLY A CA 1
ATOM 2074 C C . GLY A 1 271 ? -15.044 -0.726 42.990 1.00 77.88 271 GLY A C 1
ATOM 2075 O O . GLY A 1 271 ? -14.072 -1.417 43.294 1.00 77.88 271 GLY A O 1
ATOM 2076 N N . GLY A 1 272 ? -15.748 -0.046 43.896 1.00 74.12 272 GLY A N 1
ATOM 2077 C CA . GLY A 1 272 ? -15.497 -0.165 45.333 1.00 74.12 272 GLY A CA 1
ATOM 2078 C C . GLY A 1 272 ? -15.778 -1.572 45.878 1.00 74.12 272 GLY A C 1
ATOM 2079 O O . GLY A 1 272 ? -16.263 -2.458 45.177 1.00 74.12 272 GLY A O 1
ATOM 2080 N N . PHE A 1 273 ? -15.490 -1.779 47.163 1.00 73.56 273 PHE A N 1
ATOM 2081 C CA . PHE A 1 273 ? -15.811 -3.037 47.852 1.00 73.56 273 PHE A CA 1
ATOM 2082 C C . PHE A 1 273 ? -17.310 -3.242 48.081 1.00 73.56 273 PHE A C 1
ATOM 2084 O O . PHE A 1 273 ? -17.760 -4.380 48.190 1.00 73.56 273 PHE A O 1
ATOM 2091 N N . ASP A 1 274 ? -18.071 -2.152 48.155 1.00 76.56 274 ASP A N 1
ATOM 2092 C CA . ASP A 1 274 ? -19.519 -2.202 48.309 1.00 76.56 274 ASP A CA 1
ATOM 2093 C C . ASP A 1 274 ? -20.172 -2.363 46.930 1.00 76.56 274 ASP A C 1
ATOM 2095 O O . ASP A 1 274 ? -20.167 -1.438 46.112 1.00 76.56 274 ASP A O 1
ATOM 2099 N N . VAL A 1 275 ? -20.643 -3.579 46.640 1.00 78.38 275 VAL A N 1
ATOM 2100 C CA . VAL A 1 275 ? -21.159 -3.965 45.323 1.00 78.38 275 VAL A CA 1
ATOM 2101 C C . VAL A 1 275 ? -22.666 -3.693 45.271 1.00 78.38 275 VAL A C 1
ATOM 2103 O O . VAL A 1 275 ? -23.428 -4.378 45.957 1.00 78.38 275 VAL A O 1
ATOM 2106 N N . PRO A 1 276 ? -23.134 -2.731 44.455 1.00 76.56 276 PRO A N 1
ATOM 2107 C CA . PRO A 1 276 ? -24.557 -2.424 44.365 1.00 76.56 276 PRO A CA 1
ATOM 2108 C C . PRO A 1 276 ? -25.338 -3.591 43.743 1.00 76.56 276 PRO A C 1
ATOM 2110 O O . PRO A 1 276 ? -24.804 -4.360 42.939 1.00 76.56 276 PRO A O 1
ATOM 2113 N N . VAL A 1 277 ? -26.624 -3.710 44.093 1.00 76.69 277 VAL A N 1
ATOM 2114 C CA . VAL A 1 277 ? -27.551 -4.713 43.541 1.00 76.69 277 VAL A CA 1
ATOM 2115 C C . VAL A 1 277 ? -28.740 -3.991 42.880 1.00 76.69 277 VAL A C 1
ATOM 2117 O O . VAL A 1 277 ? -29.426 -3.239 43.573 1.00 76.69 277 VAL A O 1
ATOM 2120 N N . PRO A 1 278 ? -29.019 -4.204 41.575 1.00 78.31 278 PRO A N 1
ATOM 2121 C CA . PRO A 1 278 ? -28.294 -5.076 40.648 1.00 78.31 278 PRO A CA 1
ATOM 2122 C C . PRO A 1 278 ? -26.894 -4.540 40.324 1.00 78.31 278 PRO A C 1
ATOM 2124 O O . PRO A 1 278 ? -26.689 -3.333 40.208 1.00 78.31 278 PRO A O 1
ATOM 2127 N N . THR A 1 279 ? -25.935 -5.452 40.178 1.00 85.31 279 THR A N 1
ATOM 2128 C CA . THR A 1 279 ? -24.530 -5.105 39.955 1.00 85.31 279 THR A CA 1
ATOM 2129 C C . THR A 1 279 ? -24.311 -4.691 38.505 1.00 85.31 279 THR A C 1
ATOM 2131 O O . THR A 1 279 ? -24.500 -5.516 37.611 1.00 85.31 279 THR A O 1
ATOM 2134 N N . PRO A 1 280 ? -23.923 -3.433 38.234 1.00 88.06 280 PRO A N 1
ATOM 2135 C CA . PRO A 1 280 ? -23.611 -3.017 36.883 1.00 88.06 280 PRO A CA 1
ATOM 2136 C C . PRO A 1 280 ? -22.277 -3.635 36.462 1.00 88.06 280 PRO A C 1
ATOM 2138 O O . PRO A 1 280 ? -21.315 -3.697 37.229 1.00 88.06 280 PRO A O 1
ATOM 2141 N N . GLU A 1 281 ? -22.233 -4.089 35.220 1.00 88.31 281 GLU A N 1
ATOM 2142 C CA . GLU A 1 281 ? -21.072 -4.750 34.623 1.00 88.31 281 GLU A CA 1
ATOM 2143 C C . GLU A 1 281 ? -20.230 -3.770 33.802 1.00 88.31 281 GLU A C 1
ATOM 2145 O O . GLU A 1 281 ? -19.048 -4.011 33.557 1.00 88.31 281 GLU A O 1
ATOM 2150 N N . TRP A 1 282 ? -20.839 -2.662 33.375 1.00 90.12 282 TRP A N 1
ATOM 2151 C CA . TRP A 1 282 ? -20.290 -1.728 32.405 1.00 90.12 282 TRP A CA 1
ATOM 2152 C C . TRP A 1 282 ? -20.439 -0.285 32.870 1.00 90.12 282 TRP A C 1
ATOM 2154 O O . TRP A 1 282 ? -21.469 0.107 33.420 1.00 90.12 282 TRP A O 1
ATOM 2164 N N . TYR A 1 283 ? -19.417 0.511 32.583 1.00 90.31 283 TYR A N 1
ATOM 2165 C CA . TYR A 1 283 ? -19.359 1.948 32.813 1.00 90.31 283 TYR A CA 1
ATOM 2166 C C . TYR A 1 283 ? -19.135 2.677 31.488 1.00 90.31 283 TYR A C 1
ATOM 2168 O O . TYR A 1 283 ? -18.244 2.324 30.717 1.00 90.31 283 TYR A O 1
ATOM 2176 N N . CYS A 1 284 ? -19.924 3.708 31.204 1.00 88.12 284 CYS A N 1
ATOM 2177 C CA . CYS A 1 284 ? -19.716 4.571 30.048 1.00 88.12 284 CYS A CA 1
ATOM 2178 C C . CYS A 1 284 ? -18.903 5.812 30.452 1.00 88.12 284 CYS A C 1
ATOM 2180 O O . CYS A 1 284 ? -19.406 6.610 31.238 1.00 88.12 284 CYS A O 1
ATOM 2182 N N . PRO A 1 285 ? -17.693 6.037 29.908 1.00 84.81 285 PRO A N 1
ATOM 2183 C CA . PRO A 1 285 ? -16.909 7.228 30.234 1.00 84.81 285 PRO A CA 1
ATOM 2184 C C . PRO A 1 285 ? -17.481 8.523 29.639 1.00 84.81 285 PRO A C 1
ATOM 2186 O O . PRO A 1 285 ? -17.102 9.594 30.093 1.00 84.81 285 PRO A O 1
ATOM 2189 N N . GLU A 1 286 ? -18.379 8.440 28.651 1.00 83.44 286 GLU A N 1
ATOM 2190 C CA . GLU A 1 286 ? -18.946 9.618 27.975 1.00 83.44 286 GLU A CA 1
ATOM 2191 C C . GLU A 1 286 ? -20.121 10.235 28.734 1.00 83.44 286 GLU A C 1
ATOM 2193 O O . GLU A 1 286 ? -20.208 11.451 28.858 1.00 83.44 286 GLU A O 1
ATOM 2198 N N . CYS A 1 287 ? -21.032 9.403 29.246 1.00 86.75 287 CYS A N 1
ATOM 2199 C CA . CYS A 1 287 ? -22.214 9.866 29.982 1.00 86.75 287 CYS A CA 1
ATOM 2200 C C . CYS A 1 287 ? -22.223 9.443 31.455 1.00 86.75 287 CYS A C 1
ATOM 2202 O O . CYS A 1 287 ? -23.202 9.682 32.157 1.00 86.75 287 CYS A O 1
ATOM 2204 N N . HIS A 1 288 ? -21.155 8.788 31.917 1.00 91.00 288 HIS A N 1
ATOM 2205 C CA . HIS A 1 288 ? -20.992 8.280 33.282 1.00 91.00 288 HIS A CA 1
ATOM 2206 C C . HIS A 1 288 ? -22.056 7.256 33.718 1.00 91.00 288 HIS A C 1
ATOM 2208 O O . HIS A 1 288 ? -22.218 6.987 34.908 1.00 91.00 288 HIS A O 1
ATOM 2214 N N . ALA A 1 289 ? -22.777 6.658 32.765 1.00 88.75 289 ALA A N 1
ATOM 2215 C CA . ALA A 1 289 ? -23.800 5.663 33.054 1.00 88.75 289 ALA A CA 1
ATOM 2216 C C . ALA A 1 289 ? -23.186 4.312 33.447 1.00 88.75 289 ALA A C 1
ATOM 2218 O O . ALA A 1 289 ? -22.313 3.787 32.753 1.00 88.75 289 ALA A O 1
ATOM 2219 N N . ASN A 1 290 ? -23.724 3.723 34.515 1.00 90.94 290 ASN A N 1
ATOM 2220 C CA . ASN A 1 290 ? -23.498 2.335 34.905 1.00 90.94 290 ASN A CA 1
ATOM 2221 C C . ASN A 1 290 ? -24.644 1.468 34.377 1.00 90.94 290 ASN A C 1
ATOM 2223 O O . ASN A 1 290 ? -25.810 1.818 34.555 1.00 90.94 290 ASN A O 1
ATOM 2227 N N . PHE A 1 291 ? -24.336 0.338 33.746 1.00 89.19 291 PHE A N 1
ATOM 2228 C CA . PHE A 1 291 ? -25.351 -0.556 33.192 1.00 89.19 291 PHE A CA 1
ATOM 2229 C C . PHE A 1 291 ? -24.885 -2.017 33.186 1.00 89.19 291 PHE A C 1
ATOM 2231 O O . PHE A 1 291 ? -23.708 -2.316 33.380 1.00 89.19 291 PHE A O 1
ATOM 2238 N N . ALA A 1 292 ? -25.820 -2.943 32.993 1.00 86.12 292 ALA A N 1
ATOM 2239 C CA . ALA A 1 292 ? -25.558 -4.377 32.893 1.00 86.12 292 ALA A CA 1
ATOM 2240 C C . ALA A 1 292 ? -26.133 -4.923 31.584 1.00 86.12 292 ALA A C 1
ATOM 2242 O O . ALA A 1 292 ? -27.073 -4.351 31.026 1.00 86.12 292 ALA A O 1
ATOM 2243 N N . THR A 1 293 ? -25.576 -6.031 31.100 1.00 76.94 293 THR A N 1
ATOM 2244 C CA . THR A 1 293 ? -26.105 -6.747 29.937 1.00 76.94 293 THR A CA 1
ATOM 2245 C C . THR A 1 293 ? -26.893 -7.971 30.386 1.00 76.94 293 THR A C 1
ATOM 2247 O O . THR A 1 293 ? -26.394 -8.789 31.145 1.00 76.94 293 THR A O 1
ATOM 2250 N N . GLY A 1 294 ? -28.136 -8.111 29.921 1.00 69.94 294 GLY A N 1
ATOM 2251 C CA . GLY A 1 294 ? -28.968 -9.284 30.189 1.00 69.94 294 GLY A CA 1
ATOM 2252 C C . GLY A 1 294 ? -29.338 -9.993 28.891 1.00 69.94 294 GLY A C 1
ATOM 2253 O O . GLY A 1 294 ? -29.825 -9.354 27.960 1.00 69.94 294 GLY A O 1
ATOM 2254 N N . ALA A 1 295 ? -29.134 -11.308 28.823 1.00 55.62 295 ALA A N 1
ATOM 2255 C CA . ALA A 1 295 ? -29.665 -12.128 27.739 1.00 55.62 295 ALA A CA 1
ATOM 2256 C C . ALA A 1 295 ? -31.083 -12.589 28.100 1.00 55.62 295 ALA A C 1
ATOM 2258 O O . ALA A 1 295 ? -31.274 -13.332 29.063 1.00 55.62 295 ALA A O 1
ATOM 2259 N N . VAL A 1 296 ? -32.084 -12.175 27.321 1.00 51.75 296 VAL A N 1
ATOM 2260 C CA . VAL A 1 296 ? -33.442 -12.723 27.425 1.00 51.75 296 VAL A CA 1
ATOM 2261 C C . VAL A 1 296 ? -33.564 -13.858 26.416 1.00 51.75 296 VAL A C 1
ATOM 2263 O O . VAL A 1 296 ? -33.785 -13.629 25.230 1.00 51.75 296 VAL A O 1
ATOM 2266 N N . ALA A 1 297 ? -33.400 -15.095 26.879 1.00 38.84 297 ALA A N 1
ATOM 2267 C CA . ALA A 1 297 ? -33.718 -16.271 26.080 1.00 38.84 297 ALA A CA 1
ATOM 2268 C C . ALA A 1 297 ? -35.220 -16.565 26.202 1.00 38.84 297 ALA A C 1
ATOM 2270 O O . ALA A 1 297 ? -35.669 -17.165 27.180 1.00 38.84 297 ALA A O 1
ATOM 2271 N N . SER A 1 298 ? -36.015 -16.154 25.216 1.00 44.84 298 SER A N 1
ATOM 2272 C CA . SER A 1 298 ? -37.391 -16.628 25.086 1.00 44.84 298 SER A CA 1
ATOM 2273 C C . SER A 1 298 ? -37.376 -18.027 24.467 1.00 44.84 298 SER A C 1
ATOM 2275 O O . SER A 1 298 ? -37.223 -18.207 23.261 1.00 44.84 298 SER A O 1
ATOM 2277 N N . ARG A 1 299 ? -37.539 -19.064 25.297 1.00 40.09 299 ARG A N 1
ATOM 2278 C CA . ARG A 1 299 ? -37.966 -20.370 24.782 1.00 40.09 299 ARG A CA 1
ATOM 2279 C C . ARG A 1 299 ? -39.405 -20.203 24.301 1.00 40.09 299 ARG A C 1
ATOM 2281 O O . ARG A 1 299 ? -40.307 -20.071 25.124 1.00 40.09 299 ARG A O 1
ATOM 2288 N N . ALA A 1 300 ? -39.619 -20.212 22.988 1.00 45.34 300 ALA A N 1
ATOM 2289 C CA . ALA A 1 300 ? -40.939 -20.504 22.454 1.00 45.34 300 ALA A CA 1
ATOM 2290 C C . ALA A 1 300 ? -41.319 -21.901 22.968 1.00 45.34 300 ALA A C 1
ATOM 2292 O O . ALA A 1 300 ? -40.668 -22.891 22.630 1.00 45.34 300 ALA A O 1
ATOM 2293 N N . LEU A 1 301 ? -42.309 -21.979 23.858 1.00 47.75 301 LEU A N 1
ATOM 2294 C CA . LEU A 1 301 ? -43.008 -23.233 24.107 1.00 47.75 301 LEU A CA 1
ATOM 2295 C C . LEU A 1 301 ? -43.648 -23.591 22.767 1.00 47.75 301 LEU A C 1
ATOM 2297 O O . LEU A 1 301 ? -44.600 -22.936 22.358 1.00 47.75 301 LEU A O 1
ATOM 2301 N N . GLY A 1 302 ? -43.030 -24.527 22.043 1.00 41.72 302 GLY A N 1
ATOM 2302 C CA . GLY A 1 302 ? -43.509 -24.960 20.738 1.00 41.72 302 GLY A CA 1
ATOM 2303 C C . GLY A 1 302 ? -44.976 -25.362 20.820 1.00 41.72 302 GLY A C 1
ATOM 2304 O O . GLY A 1 302 ? -45.400 -25.974 21.806 1.00 41.72 302 GLY A O 1
ATOM 2305 N N . ASP A 1 303 ? -45.734 -24.987 19.793 1.00 47.72 303 ASP A N 1
ATOM 2306 C CA . ASP A 1 303 ? -47.136 -25.344 19.664 1.00 47.72 303 ASP A CA 1
ATOM 2307 C C . ASP A 1 303 ? -47.312 -26.853 19.854 1.00 47.72 303 ASP A C 1
ATOM 2309 O O . ASP A 1 303 ? -46.609 -27.681 19.265 1.00 47.72 303 ASP A O 1
ATOM 2313 N N . ARG A 1 304 ? -48.263 -27.209 20.718 1.00 44.72 304 ARG A N 1
ATOM 2314 C CA . ARG A 1 304 ? -48.747 -28.579 20.862 1.00 44.72 304 ARG A CA 1
ATOM 2315 C C . ARG A 1 304 ? -49.158 -29.069 19.462 1.00 44.72 304 ARG A C 1
ATOM 2317 O O . ARG A 1 304 ? -49.887 -28.343 18.787 1.00 44.72 304 ARG A O 1
ATOM 2324 N N . PRO A 1 305 ? -48.708 -30.252 19.008 1.00 40.06 305 PRO A N 1
ATOM 2325 C CA . PRO A 1 305 ? -48.979 -30.703 17.649 1.00 40.06 305 PRO A CA 1
ATOM 2326 C C . PRO A 1 305 ? -50.490 -30.785 17.421 1.00 40.06 305 PRO A C 1
ATOM 2328 O O . PRO A 1 305 ? -51.209 -31.384 18.224 1.00 40.06 305 PRO A O 1
ATOM 2331 N N . ALA A 1 306 ? -50.953 -30.149 16.345 1.00 43.47 306 ALA A N 1
ATOM 2332 C CA . ALA A 1 306 ? -52.322 -30.261 15.873 1.00 43.47 306 ALA A CA 1
ATOM 2333 C C . ALA A 1 306 ? -52.574 -31.696 15.386 1.00 43.47 306 ALA A C 1
ATOM 2335 O O . ALA A 1 306 ? -51.804 -32.224 14.586 1.00 43.47 306 ALA A O 1
ATOM 2336 N N . ASP A 1 307 ? -53.627 -32.300 15.931 1.00 40.00 307 ASP A N 1
ATOM 2337 C CA . ASP A 1 307 ? -54.395 -33.441 15.433 1.00 40.00 307 ASP A CA 1
ATOM 2338 C C . ASP A 1 307 ? -53.741 -34.350 14.377 1.00 40.00 307 ASP A C 1
ATOM 2340 O O . ASP A 1 307 ? -53.777 -34.094 13.174 1.00 40.00 307 ASP A O 1
ATOM 2344 N N . LEU A 1 308 ? -53.325 -35.539 14.823 1.00 39.31 308 LEU A N 1
ATOM 2345 C CA . LEU A 1 308 ? -53.504 -36.749 14.019 1.00 39.31 308 LEU A CA 1
ATOM 2346 C C . LEU A 1 308 ? -54.990 -37.129 14.070 1.00 39.31 308 LEU A C 1
ATOM 2348 O O . LEU A 1 308 ? -55.405 -37.988 14.844 1.00 39.31 308 LEU A O 1
ATOM 2352 N N . GLY A 1 309 ? -55.802 -36.444 13.269 1.00 39.69 309 GLY A N 1
ATOM 2353 C CA . GLY A 1 309 ? -57.170 -36.856 12.990 1.00 39.69 309 GLY A CA 1
ATOM 2354 C C . GLY A 1 309 ? -57.189 -37.881 11.861 1.00 39.69 309 GLY A C 1
ATOM 2355 O O . GLY A 1 309 ? -56.985 -37.514 10.709 1.00 39.69 309 GLY A O 1
ATOM 2356 N N . ALA A 1 310 ? -57.459 -39.146 12.180 1.00 34.69 310 ALA A N 1
ATOM 2357 C CA . ALA A 1 310 ? -58.205 -40.048 11.305 1.00 34.69 310 ALA A CA 1
ATOM 2358 C C . ALA A 1 310 ? -58.704 -41.257 12.102 1.00 34.69 310 ALA A C 1
ATOM 2360 O O . ALA A 1 310 ? -57.953 -41.927 12.808 1.00 34.69 310 ALA A O 1
ATOM 2361 N N . GLU A 1 311 ? -60.000 -41.500 11.970 1.00 43.69 311 GLU A N 1
ATOM 2362 C CA . GLU A 1 311 ? -60.771 -42.594 12.538 1.00 43.69 311 GLU A CA 1
ATOM 2363 C C . GLU A 1 311 ? -60.107 -43.968 12.357 1.00 43.69 311 GLU A C 1
ATOM 2365 O O . GLU A 1 311 ? -59.828 -44.410 11.244 1.00 43.69 311 GLU A O 1
ATOM 2370 N N . ALA A 1 312 ? -59.986 -44.706 13.455 1.00 35.91 312 ALA A N 1
ATOM 2371 C CA . ALA A 1 312 ? -60.090 -46.155 13.445 1.00 35.91 312 ALA A CA 1
ATOM 2372 C C . ALA A 1 312 ? -61.025 -46.535 14.593 1.00 35.91 312 ALA A C 1
ATOM 2374 O O . ALA A 1 312 ? -60.661 -46.539 15.766 1.00 35.91 312 ALA A O 1
ATOM 2375 N N . ALA A 1 313 ? -62.277 -46.751 14.204 1.00 42.31 313 ALA A N 1
ATOM 2376 C CA . ALA A 1 313 ? -63.284 -47.541 14.884 1.00 42.31 313 ALA A CA 1
ATOM 2377 C C . ALA A 1 313 ? -62.709 -48.628 15.827 1.00 42.31 313 ALA A C 1
ATOM 2379 O O . ALA A 1 313 ? -61.722 -49.280 15.499 1.00 42.31 313 ALA A O 1
ATOM 2380 N N . TRP A 1 314 ? -63.392 -48.884 16.944 1.00 31.20 314 TRP A N 1
ATOM 2381 C CA . TRP A 1 314 ? -64.104 -50.146 17.202 1.00 31.20 314 TRP A CA 1
ATOM 2382 C C . TRP A 1 314 ? -64.719 -50.119 18.618 1.00 31.20 314 TRP A C 1
ATOM 2384 O O . TRP A 1 314 ? -64.023 -50.003 19.620 1.00 31.20 314 TRP A O 1
ATOM 2394 N N . SER A 1 315 ? -66.054 -50.203 18.619 1.00 34.91 315 SER A N 1
ATOM 2395 C CA . SER A 1 315 ? -66.955 -50.870 19.576 1.00 34.91 315 SER A CA 1
ATOM 2396 C C . SER A 1 315 ? -66.803 -50.659 21.089 1.00 34.91 315 SER A C 1
ATOM 2398 O O . SER A 1 315 ? -65.877 -51.146 21.730 1.00 34.91 315 SER A O 1
ATOM 2400 N N . ALA A 1 316 ? -67.870 -50.097 21.660 1.00 38.59 316 ALA A N 1
ATOM 2401 C CA . ALA A 1 316 ? -68.355 -50.460 22.983 1.00 38.59 316 ALA A CA 1
ATOM 2402 C C . ALA A 1 316 ? -68.669 -51.965 23.056 1.00 38.59 316 ALA A C 1
ATOM 2404 O O . ALA A 1 316 ? -69.302 -52.479 22.138 1.00 38.59 316 ALA A O 1
ATOM 2405 N N . GLU A 1 317 ? -68.271 -52.623 24.145 1.00 36.88 317 GLU A N 1
ATOM 2406 C CA . GLU A 1 317 ? -69.124 -53.501 24.961 1.00 36.88 317 GLU A CA 1
ATOM 2407 C C . GLU A 1 317 ? -68.351 -54.029 26.188 1.00 36.88 317 GLU A C 1
ATOM 2409 O O . GLU A 1 317 ? -67.222 -54.500 26.054 1.00 36.88 317 GLU A O 1
ATOM 2414 N N . LEU A 1 318 ? -69.051 -53.972 27.335 1.00 36.84 318 LEU A N 1
ATOM 2415 C CA . LEU A 1 318 ? -68.795 -54.532 28.680 1.00 36.84 318 LEU A CA 1
ATOM 2416 C C . LEU A 1 318 ? -67.836 -53.781 29.620 1.00 36.84 318 LEU A C 1
ATOM 2418 O O . LEU A 1 318 ? -66.603 -53.968 29.548 1.00 36.84 318 LEU A O 1
#

pLDDT: mean 74.95, std 16.41, range [28.02, 92.62]

Organism: NCBI:txid2910976